Protein AF-A0A7V9KE52-F1 (afdb_monomer_lite)

pLDDT: mean 73.87, std 19.63, range [30.64, 98.06]

Secondary structure (DSSP, 8-state):
--------------------------PPP-----------------PPP-PPPPP------------HHHHHHHHHHHHHHHHHHHHHHHHHHHHHHHHHHHHHHHHHHHHHHHHHHHHHHHHHHHHHHHHHHHHHHSSHHHHHHHHHHHHHHHHHHHHHHHHHHHHHHHHHHHHHHHHHHHHHHHHHHHHHHHHHHHHHHHHHHHHHHHHS--HHHHHHHHHHHHHHHHHHHHHHHHHHHHHHHHHHHHT--

Foldseek 3Di:
DDDDDDDDDDDDDDDDDDDDDDDDDDDDDDDDDDDDDPDDDDPDDDDDDDDDDDDDDDDDDDPDDPPPVVVVVVVVVVVVVVVVVVVVVVVVVVVVVVVVVVVVVVVVVVVVVVVVVVVVVVVVVVVVVVVVCCQCPVDPVSVVVVVVVVVVVVVVVVVVVVVVVVVVVVVVVVVVVVVVVVVVVVVCVVVVVVVVVVVVVVVVVVVVVVPPDPVVVVVVVVVVVVVVVVVVVVVVVVVVVVVVVVVVVVVVD

Sequence (253 aa):
MATTSQTTPKNTASAKSAADSKPAARKPAARKPAARKPAARKPAARKPATSKASATRSDARTARTPSSGAARRTRTTAADRTRVAATASAHAAGTTAKVAADETRGIAERAALTYVGATLEARDRVAGVVVDFVDRFGSRSAAEKELRGDFKRFERRGHKARTQLERNAKKTRTRLERELRERRRGAERLVRPYRKTAEREMNAAQRDADRRPNVVTQRVDFVSSRVEDVVQATVATSERVVALANRQVKTRI

Structure (mmCIF, N/CA/C/O backbone):
data_AF-A0A7V9KE52-F1
#
_entry.id   AF-A0A7V9KE52-F1
#
loop_
_atom_site.group_PDB
_atom_site.id
_atom_site.type_symbol
_atom_site.label_atom_id
_atom_site.label_alt_id
_atom_site.label_comp_id
_atom_site.label_asym_id
_atom_site.label_entity_id
_atom_site.label_seq_id
_atom_site.pdbx_PDB_ins_code
_atom_site.Cartn_x
_atom_site.Cartn_y
_atom_site.Cartn_z
_atom_site.occupancy
_atom_site.B_iso_or_equiv
_atom_site.auth_seq_id
_atom_site.auth_comp_id
_atom_site.auth_asym_id
_atom_site.auth_atom_id
_atom_site.pdbx_PDB_model_num
ATOM 1 N N . MET A 1 1 ? 68.580 -9.956 55.113 1.00 41.22 1 MET A N 1
ATOM 2 C CA . MET A 1 1 ? 67.815 -8.695 55.024 1.00 41.22 1 MET A CA 1
ATOM 3 C C . MET A 1 1 ? 66.732 -8.854 53.968 1.00 41.22 1 MET A C 1
ATOM 5 O O . MET A 1 1 ? 66.967 -9.555 52.995 1.00 41.22 1 MET A O 1
ATOM 9 N N . ALA A 1 2 ? 65.555 -8.294 54.254 1.00 41.56 2 ALA A N 1
ATOM 10 C CA . ALA A 1 2 ? 64.309 -8.305 53.477 1.00 41.56 2 ALA A CA 1
ATOM 11 C C . ALA A 1 2 ? 64.512 -7.852 52.005 1.00 41.56 2 ALA A C 1
ATOM 13 O O . ALA A 1 2 ? 65.502 -7.191 51.722 1.00 41.56 2 ALA A O 1
ATOM 14 N N . THR A 1 3 ? 63.664 -8.166 51.022 1.00 46.94 3 THR A N 1
ATOM 15 C CA . THR A 1 3 ? 62.203 -7.993 50.996 1.00 46.94 3 THR A CA 1
ATOM 16 C C . THR A 1 3 ? 61.513 -8.880 49.948 1.00 46.94 3 THR A C 1
ATOM 18 O O . THR A 1 3 ? 62.035 -9.167 48.875 1.00 46.94 3 THR A O 1
ATOM 21 N N . THR A 1 4 ? 60.287 -9.269 50.291 1.00 44.00 4 THR A N 1
ATOM 22 C CA . THR A 1 4 ? 59.255 -9.907 49.467 1.00 44.00 4 THR A CA 1
ATOM 23 C C . THR A 1 4 ? 58.625 -8.910 48.489 1.00 44.00 4 THR A C 1
ATOM 25 O O . THR A 1 4 ? 58.273 -7.805 48.896 1.00 44.00 4 THR A O 1
ATOM 28 N N . SER A 1 5 ? 58.338 -9.332 47.256 1.00 41.56 5 SER A N 1
ATOM 29 C CA . SER A 1 5 ? 57.315 -8.702 46.410 1.00 41.56 5 SER A CA 1
ATOM 30 C C . SER A 1 5 ? 56.479 -9.763 45.689 1.00 41.56 5 SER A C 1
ATOM 32 O O . SER A 1 5 ? 56.935 -10.501 44.821 1.00 41.56 5 SER A O 1
ATOM 34 N N . GLN A 1 6 ? 55.224 -9.842 46.128 1.00 39.09 6 GLN A N 1
ATOM 35 C CA . GLN A 1 6 ? 54.126 -10.593 45.533 1.00 39.09 6 GLN A CA 1
ATOM 36 C C . GLN A 1 6 ? 53.606 -9.855 44.292 1.00 39.09 6 GLN A C 1
ATOM 38 O O . GLN A 1 6 ? 53.466 -8.633 44.315 1.00 39.09 6 GLN A O 1
ATOM 43 N N . THR A 1 7 ? 53.216 -10.581 43.245 1.00 43.16 7 THR A N 1
ATOM 44 C CA . THR A 1 7 ? 52.114 -10.154 42.366 1.00 43.16 7 THR A CA 1
ATOM 45 C C . THR A 1 7 ? 51.450 -11.365 41.702 1.00 43.16 7 THR A C 1
ATOM 47 O O . THR A 1 7 ? 52.069 -12.193 41.044 1.00 43.16 7 THR A O 1
ATOM 50 N N . THR A 1 8 ? 50.162 -11.453 41.998 1.00 46.22 8 THR A N 1
ATOM 51 C CA . THR A 1 8 ? 49.080 -12.382 41.652 1.00 46.22 8 THR A CA 1
ATOM 52 C C . THR A 1 8 ? 48.949 -12.828 40.183 1.00 46.22 8 THR A C 1
ATOM 54 O O . THR A 1 8 ? 48.953 -11.991 39.280 1.00 46.22 8 THR A O 1
ATOM 57 N N . PRO A 1 9 ? 48.641 -14.118 39.921 1.00 44.66 9 PRO A N 1
ATOM 58 C CA . PRO A 1 9 ? 48.006 -14.544 38.681 1.00 44.66 9 PRO A CA 1
ATOM 59 C C . PRO A 1 9 ? 46.467 -14.544 38.762 1.00 44.66 9 PRO A C 1
ATOM 61 O O . PRO A 1 9 ? 45.837 -14.826 39.780 1.00 44.66 9 PRO A O 1
ATOM 64 N N . LYS A 1 10 ? 45.899 -14.217 37.604 1.00 37.53 10 LYS A N 1
ATOM 65 C CA . LYS A 1 10 ? 44.496 -14.130 37.185 1.00 37.53 10 LYS A CA 1
ATOM 66 C C . LYS A 1 10 ? 43.672 -15.370 37.562 1.00 37.53 10 LYS A C 1
ATOM 68 O O . LYS A 1 10 ? 43.933 -16.459 37.061 1.00 37.53 10 LYS A O 1
ATOM 73 N N . ASN A 1 11 ? 42.632 -15.175 38.373 1.00 37.69 11 ASN A N 1
ATOM 74 C CA . ASN A 1 11 ? 41.645 -16.198 38.714 1.00 37.69 11 ASN A CA 1
ATOM 75 C C . ASN A 1 11 ? 40.244 -15.694 38.330 1.00 37.69 11 ASN A C 1
ATOM 77 O O . ASN A 1 11 ? 39.719 -14.768 38.945 1.00 37.69 11 ASN A O 1
ATOM 81 N N . THR A 1 12 ? 39.649 -16.274 37.290 1.00 34.56 12 THR A N 1
ATOM 82 C CA . THR A 1 12 ? 38.232 -16.082 36.948 1.00 34.56 12 THR A CA 1
ATOM 83 C C . THR A 1 12 ? 37.586 -17.451 36.846 1.00 34.56 12 THR A C 1
ATOM 85 O O . THR A 1 12 ? 37.510 -18.038 35.768 1.00 34.56 12 THR A O 1
ATOM 88 N N . ALA A 1 13 ? 37.130 -17.943 37.992 1.00 37.12 13 ALA A N 1
ATOM 89 C CA . ALA A 1 13 ? 36.188 -19.037 38.097 1.00 37.12 13 ALA A CA 1
ATOM 90 C C . ALA A 1 13 ? 35.002 -18.588 38.965 1.00 37.12 13 ALA A C 1
ATOM 92 O O . ALA A 1 13 ? 35.183 -18.107 40.079 1.00 37.12 13 ALA A O 1
ATOM 93 N N . SER A 1 14 ? 33.807 -18.818 38.419 1.00 30.64 14 SER A N 1
ATOM 94 C CA . SER A 1 14 ? 32.595 -19.217 39.144 1.00 30.64 14 SER A CA 1
ATOM 95 C C . SER A 1 14 ? 31.804 -18.172 39.946 1.00 30.64 14 SER A C 1
ATOM 97 O O . SER A 1 14 ? 32.213 -17.725 41.009 1.00 30.64 14 SER A O 1
ATOM 99 N N . ALA A 1 15 ? 30.566 -17.959 39.475 1.00 32.31 15 ALA A N 1
ATOM 100 C CA . ALA A 1 15 ? 29.302 -18.057 40.230 1.00 32.31 15 ALA A CA 1
ATOM 101 C C . ALA A 1 15 ? 28.375 -16.836 40.094 1.00 32.31 15 ALA A C 1
ATOM 103 O O . ALA A 1 15 ? 28.584 -15.807 40.726 1.00 32.31 15 ALA A O 1
ATOM 104 N N . LYS A 1 16 ? 27.268 -17.008 39.357 1.00 38.44 16 LYS A N 1
ATOM 105 C CA . LYS A 1 16 ? 25.901 -17.023 39.922 1.00 38.44 16 LYS A CA 1
ATOM 106 C C . LYS A 1 16 ? 24.863 -17.117 38.804 1.00 38.44 16 LYS A C 1
ATOM 108 O O . LYS A 1 16 ? 24.633 -16.166 38.066 1.00 38.44 16 LYS A O 1
ATOM 113 N N . SER A 1 17 ? 24.204 -18.273 38.726 1.00 38.34 17 SER A N 1
ATOM 114 C CA . SER A 1 17 ? 22.899 -18.406 38.089 1.00 38.34 17 SER A CA 1
ATOM 115 C C . SER A 1 17 ? 21.838 -17.829 39.023 1.00 38.34 17 SER A C 1
ATOM 117 O O . SER A 1 17 ? 21.715 -18.283 40.162 1.00 38.34 17 SER A O 1
ATOM 119 N N . ALA A 1 18 ? 21.045 -16.882 38.540 1.00 38.59 18 ALA A N 1
ATOM 120 C CA . ALA A 1 18 ? 19.765 -16.542 39.138 1.00 38.59 18 ALA A CA 1
ATOM 121 C C . ALA A 1 18 ? 18.817 -16.049 38.038 1.00 38.59 18 ALA A C 1
ATOM 123 O O . ALA A 1 18 ? 19.075 -15.035 37.404 1.00 38.59 18 ALA A O 1
ATOM 124 N N . ALA A 1 19 ? 17.771 -16.849 37.827 1.00 39.34 19 ALA A N 1
ATOM 125 C CA . ALA A 1 19 ? 16.401 -16.464 37.502 1.00 39.34 19 ALA A CA 1
ATOM 126 C C . ALA A 1 19 ? 16.148 -15.395 36.421 1.00 39.34 19 ALA A C 1
ATOM 128 O O . ALA A 1 19 ? 16.299 -14.209 36.665 1.00 39.34 19 ALA A O 1
ATOM 129 N N . ASP A 1 20 ? 15.568 -15.835 35.299 1.00 38.12 20 ASP A N 1
ATOM 130 C CA . ASP A 1 20 ? 14.410 -15.152 34.704 1.00 38.12 20 ASP A CA 1
ATOM 131 C C . ASP A 1 20 ? 13.587 -16.148 33.866 1.00 38.12 20 ASP A C 1
ATOM 133 O O . ASP A 1 20 ? 13.711 -16.295 32.647 1.00 38.12 20 ASP A O 1
ATOM 137 N N . SER A 1 21 ? 12.743 -16.907 34.566 1.00 41.34 21 SER A N 1
ATOM 138 C CA . SER A 1 21 ? 11.707 -17.757 33.988 1.00 41.34 21 SER A CA 1
ATOM 139 C C . SER A 1 21 ? 10.543 -16.891 33.504 1.00 41.34 21 SER A C 1
ATOM 141 O O . SER A 1 21 ? 9.639 -16.508 34.241 1.00 41.34 21 SER A O 1
ATOM 143 N N . LYS A 1 22 ? 10.560 -16.600 32.205 1.00 44.50 22 LYS A N 1
ATOM 144 C CA . LYS A 1 22 ? 9.471 -15.966 31.453 1.00 44.50 22 LYS A CA 1
ATOM 145 C C . LYS A 1 22 ? 8.140 -16.719 31.665 1.00 44.50 22 LYS A C 1
ATOM 147 O O . LYS A 1 22 ? 8.064 -17.893 31.292 1.00 44.50 22 LYS A O 1
ATOM 152 N N . PRO A 1 23 ? 7.062 -16.097 32.183 1.00 47.97 23 PRO A N 1
ATOM 153 C CA . PRO A 1 23 ? 5.785 -16.785 32.302 1.00 47.97 23 PRO A CA 1
ATOM 154 C C . PRO A 1 23 ? 5.117 -16.873 30.924 1.00 47.97 23 PRO A C 1
ATOM 156 O O . PRO A 1 23 ? 4.772 -15.869 30.297 1.00 47.97 23 PRO A O 1
ATOM 159 N N . ALA A 1 24 ? 4.944 -18.100 30.434 1.00 45.22 24 ALA A N 1
ATOM 160 C CA . ALA A 1 24 ? 4.141 -18.391 29.258 1.00 45.22 24 ALA A CA 1
ATOM 161 C C . ALA A 1 24 ? 2.655 -18.162 29.583 1.00 45.22 24 ALA A C 1
ATOM 163 O O . ALA A 1 24 ? 2.070 -18.854 30.418 1.00 45.22 24 ALA A O 1
ATOM 164 N N . ALA A 1 25 ? 2.040 -17.189 28.911 1.00 40.75 25 ALA A N 1
ATOM 165 C CA . ALA A 1 25 ? 0.615 -16.904 29.005 1.00 40.75 25 ALA A CA 1
ATOM 166 C C . ALA A 1 25 ? -0.208 -18.115 28.527 1.00 40.75 25 ALA A C 1
ATOM 168 O O . ALA A 1 25 ? -0.294 -18.407 27.332 1.00 40.75 25 ALA A O 1
ATOM 169 N N . ARG A 1 26 ? -0.828 -18.828 29.472 1.00 44.62 26 ARG A N 1
ATOM 170 C CA . ARG A 1 26 ? -1.837 -19.853 29.190 1.00 44.62 26 ARG A CA 1
ATOM 171 C C . ARG A 1 26 ? -3.125 -19.164 28.736 1.00 44.62 26 ARG A C 1
ATOM 173 O O . ARG A 1 26 ? -3.759 -18.455 29.510 1.00 44.62 26 ARG A O 1
ATOM 180 N N . LYS A 1 27 ? -3.521 -19.387 27.480 1.00 48.94 27 LYS A N 1
ATOM 181 C CA . LYS A 1 27 ? -4.860 -19.039 26.976 1.00 48.94 27 LYS A CA 1
ATOM 182 C C . LYS A 1 27 ? -5.921 -19.828 27.763 1.00 48.94 27 LYS A C 1
ATOM 184 O O . LYS A 1 27 ? -5.798 -21.053 27.827 1.00 48.94 27 LYS A O 1
ATOM 189 N N . PRO A 1 28 ? -6.974 -19.198 28.310 1.00 48.62 28 PRO A N 1
ATOM 190 C CA . PRO A 1 28 ? -8.099 -19.943 28.851 1.00 48.62 28 PRO A CA 1
ATOM 191 C C . PRO A 1 28 ? -8.914 -20.538 27.695 1.00 48.62 28 PRO A C 1
ATOM 193 O O . PRO A 1 28 ? -9.392 -19.828 26.810 1.00 48.62 28 PRO A O 1
ATOM 196 N N . ALA A 1 29 ? -9.047 -21.863 27.690 1.00 48.53 29 ALA A N 1
ATOM 197 C CA . ALA A 1 29 ? -9.951 -22.570 26.797 1.00 48.53 29 ALA A CA 1
ATOM 198 C C . ALA A 1 29 ? -11.401 -22.269 27.211 1.00 48.53 29 ALA A C 1
ATOM 200 O O . ALA A 1 29 ? -11.815 -22.583 28.328 1.00 48.53 29 ALA A O 1
ATOM 201 N N . ALA A 1 30 ? -12.171 -21.667 26.306 1.00 42.69 30 ALA A N 1
ATOM 202 C CA . ALA A 1 30 ? -13.599 -21.444 26.480 1.00 42.69 30 ALA A CA 1
ATOM 203 C C . ALA A 1 30 ? -14.330 -22.796 26.548 1.00 42.69 30 ALA A C 1
ATOM 205 O O . ALA A 1 30 ? -14.511 -23.482 25.540 1.00 42.69 30 ALA A O 1
ATOM 206 N N . ARG A 1 31 ? -14.751 -23.198 27.750 1.00 46.84 31 ARG A N 1
ATOM 207 C CA . ARG A 1 31 ? -15.677 -24.317 27.940 1.00 46.84 31 ARG A CA 1
ATOM 208 C C . ARG A 1 31 ? -17.074 -23.870 27.505 1.00 46.84 31 ARG A C 1
ATOM 210 O O . ARG A 1 31 ? -17.690 -23.039 28.164 1.00 46.84 31 ARG A O 1
ATOM 217 N N . LYS A 1 32 ? -17.577 -24.430 26.400 1.00 51.53 32 LYS A N 1
ATOM 218 C CA . LYS A 1 32 ? -18.997 -24.339 26.020 1.00 51.53 32 LYS A CA 1
ATOM 219 C C . LYS A 1 32 ? -19.861 -24.962 27.131 1.00 51.53 32 LYS A C 1
ATOM 221 O O . LYS A 1 32 ? -19.584 -26.104 27.505 1.00 51.53 32 LYS A O 1
ATOM 226 N N . PRO A 1 33 ? -20.914 -24.295 27.630 1.00 48.22 33 PRO A N 1
ATOM 227 C CA . PRO A 1 33 ? -21.886 -24.953 28.489 1.00 48.22 33 PRO A CA 1
ATOM 228 C C . PRO A 1 33 ? -22.710 -25.936 27.647 1.00 48.22 33 PRO A C 1
ATOM 230 O O . PRO A 1 33 ? -23.333 -25.567 26.652 1.00 48.22 33 PRO A O 1
ATOM 233 N N . ALA A 1 34 ? -22.685 -27.211 28.031 1.00 50.03 34 ALA A N 1
ATOM 234 C CA . ALA A 1 34 ? -23.565 -28.222 27.468 1.00 50.03 34 ALA A CA 1
ATOM 235 C C . ALA A 1 34 ? -25.007 -27.925 27.909 1.00 50.03 34 ALA A C 1
ATOM 237 O O . ALA A 1 34 ? -25.327 -27.983 29.097 1.00 50.03 34 ALA A O 1
ATOM 238 N N . ALA A 1 35 ? -25.875 -27.603 26.951 1.00 44.44 35 ALA A N 1
ATOM 239 C CA . ALA A 1 35 ? -27.303 -27.437 27.178 1.00 44.44 35 ALA A CA 1
ATOM 240 C C . ALA A 1 35 ? -27.918 -28.781 27.604 1.00 44.44 35 ALA A C 1
ATOM 242 O O . ALA A 1 35 ? -28.106 -29.687 26.791 1.00 44.44 35 ALA A O 1
ATOM 243 N N . ARG A 1 36 ? -28.234 -28.925 28.894 1.00 46.78 36 ARG A N 1
ATOM 244 C CA . ARG A 1 36 ? -29.067 -30.024 29.389 1.00 46.78 36 ARG A CA 1
ATOM 245 C C . ARG A 1 36 ? -30.514 -29.757 28.970 1.00 46.78 36 ARG A C 1
ATOM 247 O O . ARG A 1 36 ? -31.173 -28.893 29.538 1.00 46.78 36 ARG A O 1
ATOM 254 N N . LYS A 1 37 ? -31.008 -30.504 27.978 1.00 52.94 37 LYS A N 1
ATOM 255 C CA . LYS A 1 37 ? -32.447 -30.603 27.690 1.00 52.94 37 LYS A CA 1
ATOM 256 C C . LYS A 1 37 ? -33.167 -31.181 28.921 1.00 52.94 37 LYS A C 1
ATOM 258 O O . LYS A 1 37 ? -32.763 -32.255 29.372 1.00 52.94 37 LYS A O 1
ATOM 263 N N . PRO A 1 38 ? -34.232 -30.554 29.449 1.00 48.06 38 PRO A N 1
ATOM 264 C CA . PRO A 1 38 ? -35.100 -31.223 30.406 1.00 48.06 38 PRO A CA 1
ATOM 265 C C . PRO A 1 38 ? -35.871 -32.326 29.672 1.00 48.06 38 PRO A C 1
ATOM 267 O O . PRO A 1 38 ? -36.607 -32.071 28.719 1.00 48.06 38 PRO A O 1
ATOM 270 N N . ALA A 1 39 ? -35.666 -33.575 30.087 1.00 49.75 39 ALA A N 1
ATOM 271 C CA . ALA A 1 39 ? -36.472 -34.693 29.623 1.00 49.75 39 ALA A CA 1
ATOM 272 C C . ALA A 1 39 ? -37.902 -34.519 30.158 1.00 49.75 39 ALA A C 1
ATOM 274 O O . ALA A 1 39 ? -38.140 -34.593 31.364 1.00 49.75 39 ALA A O 1
ATOM 275 N N . ALA A 1 40 ? -38.846 -34.269 29.252 1.00 47.16 40 ALA A N 1
ATOM 276 C CA . ALA A 1 40 ? -40.268 -34.225 29.548 1.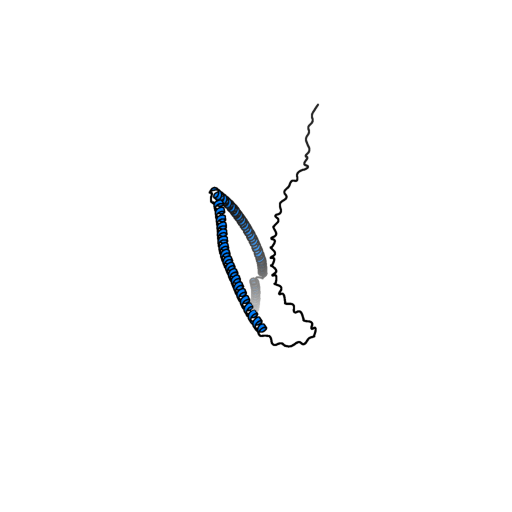00 47.16 40 ALA A CA 1
ATOM 277 C C . ALA A 1 40 ? -40.727 -35.587 30.095 1.00 47.16 40 ALA A C 1
ATOM 279 O O . ALA A 1 40 ? -40.723 -36.596 29.387 1.00 47.16 40 ALA A O 1
ATOM 280 N N . ARG A 1 41 ? -41.128 -35.625 31.369 1.00 47.53 41 ARG A N 1
ATOM 281 C CA . ARG A 1 41 ? -41.817 -36.780 31.950 1.00 47.53 41 ARG A CA 1
ATOM 282 C C . ARG A 1 41 ? -43.228 -36.843 31.361 1.00 47.53 41 ARG A C 1
ATOM 284 O O . ARG A 1 41 ? -44.075 -36.024 31.697 1.00 47.53 41 ARG A O 1
ATOM 291 N N . LYS A 1 42 ? -43.476 -37.817 30.480 1.00 55.66 42 LYS A N 1
ATOM 292 C CA . LYS A 1 42 ? -44.834 -38.204 30.065 1.00 55.66 42 LYS A CA 1
ATOM 293 C C . LYS A 1 42 ? -45.622 -38.690 31.294 1.00 55.66 42 LYS A C 1
ATOM 295 O O . LYS A 1 42 ? -45.090 -39.526 32.028 1.00 55.66 42 LYS A O 1
ATOM 300 N N . PRO A 1 43 ? -46.875 -38.255 31.513 1.00 49.06 43 PRO A N 1
ATOM 301 C CA . PRO A 1 43 ? -47.735 -38.890 32.499 1.00 49.06 43 PRO A CA 1
ATOM 302 C C . PRO A 1 43 ? -48.127 -40.282 31.988 1.00 49.06 43 PRO A C 1
ATOM 304 O O . PRO A 1 43 ? -48.662 -40.437 30.890 1.00 49.06 43 PRO A O 1
ATOM 307 N N . ALA A 1 44 ? -47.816 -41.313 32.772 1.00 48.84 44 ALA A N 1
ATOM 308 C CA . ALA A 1 44 ? -48.244 -42.674 32.494 1.00 48.84 44 ALA A CA 1
ATOM 309 C C . ALA A 1 44 ? -49.767 -42.770 32.670 1.00 48.84 44 ALA A C 1
ATOM 311 O O . ALA A 1 44 ? -50.287 -42.648 33.779 1.00 48.84 44 ALA A O 1
ATOM 312 N N . ALA A 1 45 ? -50.479 -42.994 31.567 1.00 51.00 45 ALA A N 1
ATOM 313 C CA . ALA A 1 45 ? -51.894 -43.324 31.571 1.00 51.00 45 ALA A CA 1
ATOM 314 C C . ALA A 1 45 ? -52.098 -44.696 32.236 1.00 51.00 45 ALA A C 1
ATOM 316 O O . ALA A 1 45 ? -51.713 -45.732 31.689 1.00 51.00 45 ALA A O 1
ATOM 317 N N . ARG A 1 46 ? -52.709 -44.713 33.424 1.00 46.78 46 ARG A N 1
ATOM 318 C CA . ARG A 1 46 ? -53.221 -45.944 34.037 1.00 46.78 46 ARG A CA 1
ATOM 319 C C . ARG A 1 46 ? -54.452 -46.406 33.252 1.00 46.78 46 ARG A C 1
ATOM 321 O O . ARG A 1 46 ? -55.503 -45.779 33.322 1.00 46.78 46 ARG A O 1
ATOM 328 N N . LYS A 1 47 ? -54.310 -47.508 32.510 1.00 54.12 47 LYS A N 1
ATOM 329 C CA . LYS A 1 47 ? -55.437 -48.279 31.962 1.00 54.12 47 LYS A CA 1
ATOM 330 C C . LYS A 1 47 ? -56.213 -48.941 33.115 1.00 54.12 47 LYS A C 1
ATOM 332 O O . LYS A 1 47 ? -55.566 -49.450 34.033 1.00 54.12 47 LYS A O 1
ATOM 337 N N . PRO A 1 48 ? -57.556 -48.992 33.081 1.00 46.38 48 PRO A N 1
ATOM 338 C CA . PRO A 1 48 ? -58.317 -49.804 34.021 1.00 46.38 48 PRO A CA 1
ATOM 339 C C . PRO A 1 48 ? -58.106 -51.290 33.698 1.00 46.38 48 PRO A C 1
ATOM 341 O O . PRO A 1 48 ? -58.235 -51.715 32.549 1.00 46.38 48 PRO A O 1
ATOM 344 N N . ALA A 1 49 ? -57.743 -52.074 34.712 1.00 44.00 49 ALA A N 1
ATOM 345 C CA . ALA A 1 49 ? -57.619 -53.519 34.597 1.00 44.00 49 ALA A CA 1
ATOM 346 C C . ALA A 1 49 ? -59.012 -54.142 34.434 1.00 44.00 49 ALA A C 1
ATOM 348 O O . ALA A 1 49 ? -59.851 -54.063 35.328 1.00 44.00 49 ALA A O 1
ATOM 349 N N . THR A 1 50 ? -59.248 -54.768 33.285 1.00 52.59 50 THR A N 1
ATOM 350 C CA . THR A 1 50 ? -60.384 -55.657 33.045 1.00 52.59 50 THR A CA 1
ATOM 351 C C . THR A 1 50 ? -60.089 -57.006 33.702 1.00 52.59 50 THR A C 1
ATOM 353 O O . THR A 1 50 ? -59.344 -57.812 33.138 1.00 52.59 50 THR A O 1
ATOM 356 N N . SER A 1 51 ? -60.638 -57.271 34.888 1.00 44.38 51 SER A N 1
ATOM 357 C CA . SER A 1 51 ? -60.666 -58.632 35.427 1.00 44.38 51 SER A CA 1
ATOM 358 C C . SER A 1 51 ? -61.813 -59.407 34.774 1.00 44.38 51 SER A C 1
ATOM 360 O O . SER A 1 51 ? -62.987 -59.056 34.876 1.00 44.38 51 SER A O 1
ATOM 362 N N . LYS A 1 52 ? -61.439 -60.460 34.040 1.00 43.12 52 LYS A N 1
ATOM 363 C CA . LYS A 1 52 ? -62.344 -61.480 33.510 1.00 43.12 52 LYS A CA 1
ATOM 364 C C . LYS A 1 52 ? -63.016 -62.198 34.680 1.00 43.12 52 LYS A C 1
ATOM 366 O O . LYS A 1 52 ? -62.332 -62.768 35.525 1.00 43.12 52 LYS A O 1
ATOM 371 N N . ALA A 1 53 ? -64.343 -62.190 34.693 1.00 40.28 53 ALA A N 1
ATOM 372 C CA . ALA A 1 53 ? -65.143 -63.041 35.557 1.00 40.28 53 ALA A CA 1
ATOM 373 C C . ALA A 1 53 ? -64.994 -64.506 35.113 1.00 40.28 53 ALA A C 1
ATOM 375 O O . ALA A 1 53 ? -65.323 -64.845 33.974 1.00 40.28 53 ALA A O 1
ATOM 376 N N . SER A 1 54 ? -64.503 -65.371 36.003 1.00 40.66 54 SER A N 1
ATOM 377 C CA . SER A 1 54 ? -64.682 -66.817 35.879 1.00 40.66 54 SER A CA 1
ATOM 378 C C . SER A 1 54 ? -66.070 -67.172 36.401 1.00 40.66 54 SER A C 1
ATOM 380 O O . SER A 1 54 ? -66.394 -66.912 37.560 1.00 40.66 54 SER A O 1
ATOM 382 N N . ALA A 1 55 ? -66.885 -67.744 35.525 1.00 45.19 55 ALA A N 1
ATOM 383 C CA . ALA A 1 55 ? -68.215 -68.228 35.834 1.00 45.19 55 ALA A CA 1
ATOM 384 C C . ALA A 1 55 ? -68.155 -69.476 36.729 1.00 45.19 55 ALA A C 1
ATOM 386 O O . ALA A 1 55 ? -67.612 -70.502 36.324 1.00 45.19 55 ALA A O 1
ATOM 387 N N . THR A 1 56 ? -68.800 -69.414 37.890 1.00 38.47 56 THR A N 1
ATOM 388 C CA . THR A 1 56 ? -69.357 -70.587 38.568 1.00 38.47 56 THR A CA 1
ATOM 389 C C . THR A 1 56 ? -70.880 -70.482 38.508 1.00 38.47 56 THR A C 1
ATOM 391 O O . THR A 1 56 ? -71.483 -69.491 38.914 1.00 38.47 56 THR A O 1
ATOM 394 N N . ARG A 1 57 ? -71.477 -71.481 37.851 1.00 52.59 57 ARG A N 1
ATOM 395 C CA . ARG A 1 57 ? -72.919 -71.676 37.646 1.00 52.59 57 ARG A CA 1
ATOM 396 C C . ARG A 1 57 ? -73.612 -72.111 38.944 1.00 52.59 57 ARG A C 1
ATOM 398 O O . ARG A 1 57 ? -72.958 -72.640 39.835 1.00 52.59 57 ARG A O 1
ATOM 405 N N . SER A 1 58 ? -74.944 -72.007 38.910 1.00 48.88 58 SER A N 1
ATOM 406 C CA . SER A 1 58 ? -75.977 -72.236 39.942 1.00 48.88 58 SER A CA 1
ATOM 407 C C . SER A 1 58 ? -76.215 -70.986 40.803 1.00 48.88 58 SER A C 1
ATOM 409 O O . SER A 1 58 ? -75.279 -70.402 41.321 1.00 48.88 58 SER A O 1
ATOM 411 N N . ASP A 1 59 ? -77.405 -70.399 40.896 1.00 39.78 59 ASP A N 1
ATOM 412 C CA . ASP A 1 59 ? -78.746 -70.954 40.757 1.00 39.78 59 ASP A CA 1
ATOM 413 C C . ASP A 1 59 ? -79.727 -69.982 40.098 1.00 39.78 59 ASP A C 1
ATOM 415 O O . ASP A 1 59 ? -79.663 -68.759 40.244 1.00 39.78 59 ASP A O 1
ATOM 419 N N . ALA A 1 60 ? -80.697 -70.576 39.411 1.00 52.03 60 ALA A N 1
ATOM 420 C CA . ALA A 1 60 ? -81.907 -69.922 38.962 1.00 52.03 60 ALA A CA 1
ATOM 421 C C . ALA A 1 60 ? -82.736 -69.457 40.169 1.00 52.03 60 ALA A C 1
ATOM 423 O O . ALA A 1 60 ? -83.344 -70.270 40.861 1.00 52.03 60 ALA A O 1
ATOM 424 N N . ARG A 1 61 ? -82.833 -68.142 40.391 1.00 43.62 61 ARG A N 1
ATOM 425 C CA . ARG A 1 61 ? -83.922 -67.552 41.181 1.00 43.62 61 ARG A CA 1
ATOM 426 C C . ARG A 1 61 ? -84.422 -66.266 40.537 1.00 43.62 61 ARG A C 1
ATOM 428 O O . ARG A 1 61 ? -83.808 -65.216 40.658 1.00 43.62 61 ARG A O 1
ATOM 435 N N . THR A 1 62 ? -85.588 -66.394 39.899 1.00 43.81 62 THR A N 1
ATOM 436 C CA . THR A 1 62 ? -86.629 -65.362 39.737 1.00 43.81 62 THR A CA 1
ATOM 437 C C . THR A 1 62 ? -86.159 -63.969 39.317 1.00 43.81 62 THR A C 1
ATOM 439 O O . THR A 1 62 ? -85.752 -63.156 40.146 1.00 43.81 62 THR A O 1
ATOM 442 N N . ALA A 1 63 ? -86.370 -63.647 38.039 1.00 53.91 63 ALA A N 1
ATOM 443 C CA . ALA A 1 63 ? -86.474 -62.273 37.564 1.00 53.91 63 ALA A CA 1
ATOM 444 C C . ALA A 1 63 ? -87.643 -61.570 38.283 1.00 53.91 63 ALA A C 1
ATOM 446 O O . ALA A 1 63 ? -88.786 -61.591 37.835 1.00 53.91 63 ALA A O 1
ATOM 447 N N . ARG A 1 64 ? -87.362 -60.990 39.454 1.00 55.59 64 ARG A N 1
ATOM 448 C CA . ARG A 1 64 ? -88.271 -60.076 40.143 1.00 55.59 64 ARG A CA 1
ATOM 449 C C . ARG A 1 64 ? -88.208 -58.738 39.420 1.00 55.59 64 ARG A C 1
ATOM 451 O O . ARG A 1 64 ? -87.149 -58.116 39.354 1.00 55.59 64 ARG A O 1
ATOM 458 N N . THR A 1 65 ? -89.352 -58.301 38.904 1.00 56.53 65 THR A N 1
ATOM 459 C CA . THR A 1 65 ? -89.601 -56.923 38.477 1.00 56.53 65 THR A CA 1
ATOM 460 C C . THR A 1 65 ? -89.033 -55.979 39.540 1.00 56.53 65 THR A C 1
ATOM 462 O O . THR A 1 65 ? -89.329 -56.170 40.727 1.00 56.53 65 THR A O 1
ATOM 465 N N . PRO A 1 66 ? -88.178 -55.004 39.171 1.00 53.06 66 PRO A N 1
ATOM 466 C CA . PRO A 1 66 ? -87.586 -54.116 40.154 1.00 53.06 66 PRO A CA 1
ATOM 467 C C . PRO A 1 66 ? -88.727 -53.399 40.864 1.00 53.06 66 PRO A C 1
ATOM 469 O O . PRO A 1 66 ? -89.554 -52.742 40.231 1.00 53.06 66 PRO A O 1
ATOM 472 N N . SER A 1 67 ? -88.796 -53.563 42.183 1.00 63.41 67 SER A N 1
ATOM 473 C CA . SER A 1 67 ? -89.783 -52.853 42.983 1.00 63.41 67 SER A CA 1
ATOM 474 C C . SER A 1 67 ? -89.642 -51.351 42.723 1.00 63.41 67 SER A C 1
ATOM 476 O O . SER A 1 67 ? -88.541 -50.851 42.464 1.00 63.41 67 SER A O 1
ATOM 478 N N . SER A 1 68 ? -90.744 -50.604 42.790 1.00 63.88 68 SER A N 1
ATOM 479 C CA . SER A 1 68 ? -90.765 -49.146 42.573 1.00 63.88 68 SER A CA 1
ATOM 480 C C . SER A 1 68 ? -89.689 -48.396 43.386 1.00 63.88 68 SER A C 1
ATOM 482 O O . SER A 1 68 ? -89.180 -47.358 42.958 1.00 63.88 68 SER A O 1
ATOM 484 N N . GLY A 1 69 ? -89.255 -48.963 44.519 1.00 63.69 69 GLY A N 1
ATOM 485 C CA . GLY A 1 69 ? -88.158 -48.463 45.350 1.00 63.69 69 GLY A CA 1
ATOM 486 C C . GLY A 1 69 ? -86.739 -48.621 44.776 1.00 63.69 69 GLY A C 1
ATOM 487 O O . GLY A 1 69 ? -85.853 -47.866 45.181 1.00 63.69 69 GLY A O 1
ATOM 488 N N . ALA A 1 70 ? -86.492 -49.552 43.851 1.00 61.22 70 ALA A N 1
ATOM 489 C CA . ALA A 1 70 ? -85.209 -49.689 43.152 1.00 61.22 70 ALA A CA 1
ATOM 490 C C . ALA A 1 70 ? -85.075 -48.644 42.031 1.00 61.22 70 ALA A C 1
ATOM 492 O O . ALA A 1 70 ? -84.058 -47.958 41.949 1.00 61.22 70 ALA A O 1
ATOM 493 N N . ALA A 1 71 ? -86.139 -48.434 41.247 1.00 63.03 71 ALA A N 1
ATOM 494 C CA . ALA A 1 71 ? -86.187 -47.402 40.207 1.00 63.03 71 ALA A CA 1
ATOM 495 C C . ALA A 1 71 ? -86.140 -45.970 40.780 1.00 63.03 71 ALA A C 1
ATOM 497 O O . ALA A 1 71 ? -85.539 -45.070 40.192 1.00 63.03 71 ALA A O 1
ATOM 498 N N . ARG A 1 72 ? -86.730 -45.740 41.962 1.00 70.75 72 ARG A N 1
ATOM 499 C CA . ARG A 1 72 ? -86.639 -44.441 42.648 1.00 70.75 72 ARG A CA 1
ATOM 500 C C . ARG A 1 72 ? -85.220 -44.154 43.146 1.00 70.75 72 ARG A C 1
ATOM 502 O O . ARG A 1 72 ? -84.752 -43.032 42.992 1.00 70.75 72 ARG A O 1
ATOM 509 N N . ARG A 1 73 ? -84.512 -45.164 43.669 1.00 72.06 73 ARG A N 1
ATOM 510 C CA . ARG A 1 73 ? -83.120 -45.035 44.141 1.00 72.06 73 ARG A CA 1
ATOM 511 C C . ARG A 1 73 ? -82.118 -44.803 43.013 1.00 72.06 73 ARG A C 1
ATOM 513 O O . ARG A 1 73 ? -81.184 -44.022 43.179 1.00 72.06 73 ARG A O 1
ATOM 520 N N . THR A 1 74 ? -82.297 -45.433 41.855 1.00 73.31 74 THR A N 1
ATOM 521 C CA . THR A 1 74 ? -81.439 -45.154 40.691 1.00 73.31 74 THR A CA 1
ATOM 522 C C . THR A 1 74 ? -81.653 -43.733 40.173 1.00 73.31 74 THR A C 1
ATOM 524 O O . THR A 1 74 ? -80.686 -43.060 39.830 1.00 73.31 74 THR A O 1
ATOM 527 N N . ARG A 1 75 ? -82.894 -43.228 40.204 1.00 76.19 75 ARG A N 1
ATOM 528 C CA . ARG A 1 75 ? -83.203 -41.849 39.804 1.00 76.19 75 ARG A CA 1
ATOM 529 C C . ARG A 1 75 ? -82.640 -40.809 40.780 1.00 76.19 75 ARG A C 1
ATOM 531 O O . ARG A 1 75 ? -82.075 -39.819 40.326 1.00 76.19 75 ARG A O 1
ATOM 538 N N . THR A 1 76 ? -82.730 -41.035 42.093 1.00 77.56 76 THR A N 1
ATOM 539 C CA . THR A 1 76 ? -82.140 -40.118 43.088 1.00 77.56 76 THR A CA 1
ATOM 540 C C . THR A 1 76 ? -80.617 -40.138 43.036 1.00 77.56 76 THR A C 1
ATOM 542 O O . THR A 1 76 ? -80.005 -39.086 42.940 1.00 77.56 76 THR A O 1
ATOM 545 N N . THR A 1 77 ? -79.992 -41.317 42.964 1.00 79.81 77 THR A N 1
ATOM 546 C CA . THR A 1 77 ? -78.523 -41.413 42.864 1.00 79.81 77 THR A CA 1
ATOM 547 C C . THR A 1 77 ? -77.974 -40.830 41.562 1.00 79.81 77 THR A C 1
ATOM 549 O O . THR A 1 77 ? -76.883 -40.264 41.566 1.00 79.81 77 THR A O 1
ATOM 552 N N . ALA A 1 78 ? -78.710 -40.921 40.451 1.00 76.44 78 ALA A N 1
ATOM 553 C CA . ALA A 1 78 ? -78.348 -40.234 39.215 1.00 76.44 78 ALA A CA 1
ATOM 554 C C . ALA A 1 78 ? -78.438 -38.706 39.367 1.00 76.44 78 ALA A C 1
ATOM 556 O O . ALA A 1 78 ? -77.508 -38.011 38.967 1.00 76.44 78 ALA A O 1
ATOM 557 N N . ALA A 1 79 ? -79.506 -38.192 39.988 1.00 78.25 79 ALA A N 1
ATOM 558 C CA . ALA A 1 79 ? -79.683 -36.760 40.238 1.00 78.25 79 ALA A CA 1
ATOM 559 C C . ALA A 1 79 ? -78.646 -36.187 41.224 1.00 78.25 79 ALA A C 1
ATOM 561 O O . ALA A 1 79 ? -78.153 -35.074 41.043 1.00 78.25 79 ALA A O 1
ATOM 562 N N . ASP A 1 80 ? -78.264 -36.953 42.245 1.00 82.94 80 ASP A N 1
ATOM 563 C CA . ASP A 1 80 ? -77.226 -36.542 43.191 1.00 82.94 80 ASP A CA 1
ATOM 564 C C . ASP A 1 80 ? -75.849 -36.537 42.522 1.00 82.94 80 ASP A C 1
ATOM 566 O O . ASP A 1 80 ? -75.068 -35.607 42.705 1.00 82.94 80 ASP A O 1
ATOM 570 N N . ARG A 1 81 ? -75.564 -37.521 41.660 1.00 85.69 81 ARG A N 1
ATOM 571 C CA . ARG A 1 81 ? -74.320 -37.552 40.878 1.00 85.69 81 ARG A CA 1
ATOM 572 C C . ARG A 1 81 ? -74.224 -36.402 39.886 1.00 85.69 81 ARG A C 1
ATOM 574 O O . ARG A 1 81 ? -73.139 -35.851 39.737 1.00 85.69 81 ARG A O 1
ATOM 581 N N . THR A 1 82 ? -75.317 -36.012 39.229 1.00 79.56 82 THR A N 1
ATOM 582 C CA . THR A 1 82 ? -75.294 -34.853 38.324 1.00 79.56 82 THR A CA 1
ATOM 583 C C . THR A 1 82 ? -75.111 -33.549 39.090 1.00 79.56 82 THR A C 1
ATOM 585 O O . THR A 1 82 ? -74.344 -32.703 38.640 1.00 79.56 82 THR A O 1
ATOM 588 N N . ARG A 1 83 ? -75.711 -33.404 40.279 1.00 83.62 83 ARG A N 1
ATOM 589 C CA . ARG A 1 83 ? -75.454 -32.252 41.159 1.00 83.62 83 ARG A CA 1
ATOM 590 C C . ARG A 1 83 ? -74.006 -32.193 41.633 1.00 83.62 83 ARG A C 1
ATOM 592 O O . ARG A 1 83 ? -73.395 -31.136 41.542 1.00 83.62 83 ARG A O 1
ATOM 599 N N . VAL A 1 84 ? -73.442 -33.315 42.077 1.00 83.94 84 VAL A N 1
ATOM 600 C CA . VAL A 1 84 ? -72.039 -33.393 42.520 1.00 83.94 84 VAL A CA 1
ATOM 601 C C . VAL A 1 84 ? -71.069 -33.144 41.361 1.00 83.94 84 VAL A C 1
ATOM 603 O O . VAL A 1 84 ? -70.064 -32.463 41.532 1.00 83.94 84 VAL A O 1
ATOM 606 N N . ALA A 1 85 ? -71.370 -33.641 40.159 1.00 77.38 85 ALA A N 1
ATOM 607 C CA . ALA A 1 85 ? -70.568 -33.357 38.972 1.00 77.38 85 ALA A CA 1
ATOM 608 C C . ALA A 1 85 ? -70.654 -31.877 38.562 1.00 77.38 85 ALA A C 1
ATOM 610 O O . ALA A 1 85 ? -69.636 -31.277 38.221 1.00 77.38 85 ALA A O 1
ATOM 611 N N . ALA A 1 86 ? -71.841 -31.268 38.648 1.00 75.69 86 ALA A N 1
ATOM 612 C CA . ALA A 1 86 ? -72.037 -29.851 38.359 1.00 75.69 86 ALA A CA 1
ATOM 613 C C . ALA A 1 86 ? -71.265 -28.962 39.346 1.00 75.69 86 ALA A C 1
ATOM 615 O O . ALA A 1 86 ? -70.534 -28.069 38.916 1.00 75.69 86 ALA A O 1
ATOM 616 N N . THR A 1 87 ? -71.333 -29.240 40.651 1.00 81.38 87 THR A N 1
ATOM 617 C CA . THR A 1 87 ? -70.567 -28.480 41.650 1.00 81.38 87 THR A CA 1
ATOM 618 C C . THR A 1 87 ? -69.063 -28.693 41.494 1.00 81.38 87 THR A C 1
ATOM 620 O O . THR A 1 87 ? -68.310 -27.722 41.514 1.00 81.38 87 THR A O 1
ATOM 623 N N . ALA A 1 88 ? -68.607 -29.923 41.235 1.00 77.81 88 ALA A N 1
ATOM 624 C CA . ALA A 1 88 ? -67.201 -30.202 40.945 1.00 77.81 88 ALA A CA 1
ATOM 625 C C . ALA A 1 88 ? -66.703 -29.452 39.695 1.00 77.81 88 ALA A C 1
ATOM 627 O O . ALA A 1 88 ? -65.599 -28.911 39.704 1.00 77.81 88 ALA A O 1
ATOM 628 N N . SER A 1 89 ? -67.527 -29.357 38.646 1.00 72.94 89 SER A N 1
ATOM 629 C CA . SER A 1 89 ? -67.194 -28.610 37.428 1.00 72.94 89 SER A CA 1
ATOM 630 C C . SER A 1 89 ? -67.150 -27.095 37.653 1.00 72.94 89 SER A C 1
ATOM 632 O O . SER A 1 89 ? -66.257 -26.431 37.134 1.00 72.94 89 SER A O 1
ATOM 634 N N . ALA A 1 90 ? -68.035 -26.553 38.494 1.00 72.50 90 ALA A N 1
ATOM 635 C CA . ALA A 1 90 ? -68.029 -25.140 38.866 1.00 72.50 90 ALA A CA 1
ATOM 636 C C . ALA A 1 90 ? -66.804 -24.785 39.722 1.00 72.50 90 ALA A C 1
ATOM 638 O O . ALA A 1 90 ? -66.168 -23.753 39.508 1.00 72.50 90 ALA A O 1
ATOM 639 N N . HIS A 1 91 ? -66.419 -25.666 40.651 1.00 74.81 91 HIS A N 1
ATOM 640 C CA . HIS A 1 91 ? -65.196 -25.499 41.431 1.00 74.81 91 HIS A CA 1
ATOM 641 C C . HIS A 1 91 ? -63.939 -25.617 40.563 1.00 74.81 91 HIS A C 1
ATOM 643 O O . HIS A 1 91 ? -63.036 -24.800 40.719 1.00 74.81 91 HIS A O 1
ATOM 649 N N . ALA A 1 92 ? -63.894 -26.563 39.620 1.00 69.25 92 ALA A N 1
ATOM 650 C CA . ALA A 1 92 ? -62.792 -26.686 38.667 1.00 69.25 92 ALA A CA 1
ATOM 651 C C . ALA A 1 92 ? -62.692 -25.461 37.742 1.00 69.25 92 ALA A C 1
ATOM 653 O O . ALA A 1 92 ? -61.603 -24.934 37.539 1.00 69.25 92 ALA A O 1
ATOM 654 N N . ALA A 1 93 ? -63.819 -24.946 37.244 1.00 67.38 93 ALA A N 1
ATOM 655 C CA . ALA A 1 93 ? -63.846 -23.718 36.452 1.00 67.38 93 ALA A CA 1
ATOM 656 C C . ALA A 1 93 ? -63.348 -22.512 37.271 1.00 67.38 93 ALA A C 1
ATOM 658 O O . ALA A 1 93 ? -62.510 -21.738 36.804 1.00 67.38 93 ALA A O 1
ATOM 659 N N . GLY A 1 94 ? -63.788 -22.393 38.528 1.00 69.88 94 GLY A N 1
ATOM 660 C CA . GLY A 1 94 ? -63.361 -21.333 39.438 1.00 69.88 94 GLY A CA 1
ATOM 661 C C . GLY A 1 94 ? -61.870 -21.381 39.788 1.00 69.88 94 GLY A C 1
ATOM 662 O O . GLY A 1 94 ? -61.234 -20.331 39.880 1.00 69.88 94 GLY A O 1
ATOM 663 N N . THR A 1 95 ? -61.280 -22.568 39.952 1.00 74.25 95 THR A N 1
ATOM 664 C CA . THR A 1 95 ? -59.833 -22.698 40.194 1.00 74.25 95 THR A CA 1
ATOM 665 C C . THR A 1 95 ? -59.024 -22.423 38.933 1.00 74.25 95 THR A C 1
ATOM 667 O O . THR A 1 95 ? -58.020 -21.723 39.019 1.00 74.25 95 THR A O 1
ATOM 670 N N . THR A 1 96 ? -59.479 -22.862 37.756 1.00 64.19 96 THR A N 1
ATOM 671 C CA . THR A 1 96 ? -58.805 -22.536 36.487 1.00 64.19 96 THR A CA 1
ATOM 672 C C . THR A 1 96 ? -58.837 -21.043 36.169 1.00 64.19 96 THR A C 1
ATOM 674 O O . THR A 1 96 ? -57.838 -20.499 35.707 1.00 64.19 96 THR A O 1
ATOM 677 N N . ALA A 1 97 ? -59.938 -20.353 36.484 1.00 63.25 97 ALA A N 1
ATOM 678 C CA . ALA A 1 97 ? -60.047 -18.909 36.298 1.00 63.25 97 ALA A CA 1
ATOM 679 C C . ALA A 1 97 ? -59.104 -18.135 37.234 1.00 63.25 97 ALA A C 1
ATOM 681 O O . ALA A 1 97 ? -58.497 -17.151 36.818 1.00 63.25 97 ALA A O 1
ATOM 682 N N . LYS A 1 98 ? 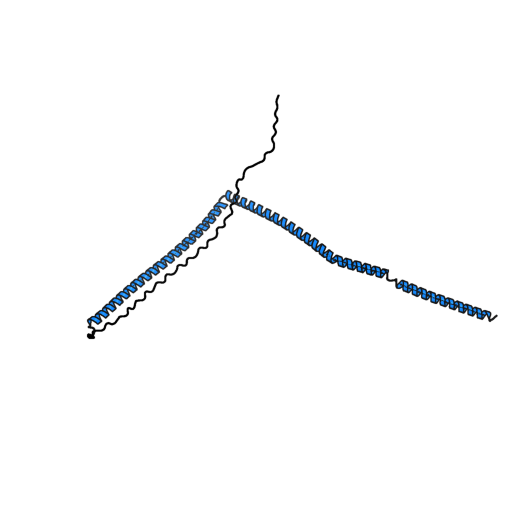-58.934 -18.599 38.479 1.00 71.75 98 LYS A N 1
ATOM 683 C CA . LYS A 1 98 ? -57.971 -18.015 39.426 1.00 71.75 98 LYS A CA 1
ATOM 684 C C . LYS A 1 98 ? -56.525 -18.231 38.979 1.00 71.75 98 LYS A C 1
ATOM 686 O O . LYS A 1 98 ? -55.767 -17.273 38.948 1.00 71.75 98 LYS A O 1
ATOM 691 N N . VAL A 1 99 ? -56.176 -19.443 38.544 1.00 72.69 99 VAL A N 1
ATOM 692 C CA . VAL A 1 99 ? -54.832 -19.753 38.024 1.00 72.69 99 VAL A CA 1
ATOM 693 C C . VAL A 1 99 ? -54.504 -18.903 36.791 1.00 72.69 99 VAL A C 1
ATOM 695 O O . VAL A 1 99 ? -53.424 -18.326 36.724 1.00 72.69 99 VAL A O 1
ATOM 698 N N . ALA A 1 100 ? -55.448 -18.738 35.859 1.00 59.72 100 ALA A N 1
ATOM 699 C CA . ALA A 1 100 ? -55.262 -17.862 34.702 1.00 59.72 100 ALA A CA 1
ATOM 700 C C . ALA A 1 100 ? -55.102 -16.380 35.103 1.00 59.72 100 ALA A C 1
ATOM 702 O O . ALA A 1 100 ? -54.276 -15.661 34.539 1.00 59.72 100 ALA A O 1
ATOM 703 N N . ALA A 1 101 ? -55.854 -15.910 36.104 1.00 66.56 101 ALA A N 1
ATOM 704 C CA . ALA A 1 101 ? -55.720 -14.549 36.622 1.00 66.56 101 ALA A CA 1
ATOM 705 C C . ALA A 1 101 ? -54.349 -14.316 37.289 1.00 66.56 101 ALA A C 1
ATOM 707 O O . ALA A 1 101 ? -53.717 -13.285 37.051 1.00 66.56 101 ALA A O 1
ATOM 708 N N . ASP A 1 102 ? -53.851 -15.283 38.057 1.00 72.62 102 ASP A N 1
ATOM 709 C CA . ASP A 1 102 ? -52.540 -15.202 38.708 1.00 72.62 102 ASP A CA 1
ATOM 710 C C . ASP A 1 102 ? -51.385 -15.265 37.689 1.00 72.62 102 ASP A C 1
ATOM 712 O O . ASP A 1 102 ? -50.398 -14.539 37.824 1.00 72.62 102 ASP A O 1
ATOM 716 N N . GLU A 1 103 ? -51.526 -16.039 36.606 1.00 70.50 103 GLU A N 1
ATOM 717 C CA . GLU A 1 103 ? -50.563 -16.056 35.496 1.00 70.50 103 GLU A CA 1
ATOM 718 C C . GLU A 1 103 ? -50.491 -14.706 34.769 1.00 70.50 103 GLU A C 1
ATOM 720 O O . GLU A 1 103 ? -49.396 -14.210 34.497 1.00 70.50 103 GLU A O 1
ATOM 725 N N . THR A 1 104 ? -51.632 -14.064 34.496 1.00 69.56 104 THR A N 1
ATOM 726 C CA . THR A 1 104 ? -51.647 -12.738 33.847 1.00 69.56 104 THR A CA 1
ATOM 727 C C . THR A 1 104 ? -51.053 -11.639 34.730 1.00 69.56 104 THR A C 1
ATOM 729 O O . THR A 1 104 ? -50.300 -10.801 34.227 1.00 69.56 104 THR A O 1
ATOM 732 N N . ARG A 1 105 ? -51.296 -11.675 36.049 1.00 70.62 105 ARG A N 1
ATOM 733 C CA . ARG A 1 105 ? -50.627 -10.788 37.018 1.00 70.62 105 ARG A CA 1
ATOM 734 C C . ARG A 1 105 ? -49.122 -11.032 37.056 1.00 70.62 105 ARG A C 1
ATOM 736 O O . ARG A 1 105 ? -48.354 -10.084 36.933 1.00 70.62 105 ARG A O 1
ATOM 743 N N . GLY A 1 106 ? -48.699 -12.295 37.088 1.00 75.50 106 GLY A N 1
ATOM 744 C CA . GLY A 1 106 ? -47.285 -12.665 37.054 1.00 75.50 106 GLY A CA 1
ATOM 745 C C . GLY A 1 106 ? -46.570 -12.279 35.753 1.00 75.50 106 GLY A C 1
ATOM 746 O O . GLY A 1 106 ? -45.368 -12.016 35.777 1.00 75.50 106 GLY A O 1
ATOM 747 N N . ILE A 1 107 ? -47.268 -12.218 34.613 1.00 73.69 107 ILE A N 1
ATOM 748 C CA . ILE A 1 107 ? -46.711 -11.725 33.339 1.00 73.69 107 ILE A CA 1
ATOM 749 C C . ILE A 1 107 ? -46.579 -10.198 33.361 1.00 73.69 107 ILE A C 1
ATOM 751 O O . ILE A 1 107 ? -45.538 -9.678 32.957 1.00 73.69 107 ILE A O 1
ATOM 755 N N . ALA A 1 108 ? -47.589 -9.485 33.866 1.00 71.56 108 ALA A N 1
ATOM 756 C CA . ALA A 1 108 ? -47.560 -8.028 33.985 1.00 71.56 108 ALA A CA 1
ATOM 757 C C . ALA A 1 108 ? -46.464 -7.553 34.957 1.00 71.56 108 ALA A C 1
ATOM 759 O O . ALA A 1 108 ? -45.679 -6.667 34.618 1.00 71.56 108 ALA A O 1
ATOM 760 N N . GLU A 1 109 ? -46.339 -8.198 36.118 1.00 76.25 109 GLU A N 1
ATOM 761 C CA . GLU A 1 109 ? -45.275 -7.930 37.093 1.00 76.25 109 GLU A CA 1
ATOM 762 C C . GLU A 1 109 ? -43.890 -8.208 36.503 1.00 76.25 109 GLU A C 1
ATOM 764 O O . GLU A 1 109 ? -42.967 -7.411 36.660 1.00 76.25 109 GLU A O 1
ATOM 769 N N . ARG A 1 110 ? -43.738 -9.302 35.749 1.00 76.88 110 ARG A N 1
ATOM 770 C CA . ARG A 1 110 ? -42.461 -9.655 35.117 1.00 76.88 110 ARG A CA 1
ATOM 771 C C . ARG A 1 110 ? -42.090 -8.688 33.997 1.00 76.88 110 ARG A C 1
ATOM 773 O O . ARG A 1 110 ? -40.921 -8.331 33.887 1.00 76.88 110 ARG A O 1
ATOM 780 N N . ALA A 1 111 ? -43.050 -8.229 33.197 1.00 73.06 111 ALA A N 1
ATOM 781 C CA . ALA A 1 111 ? -42.819 -7.217 32.169 1.00 73.06 111 ALA A CA 1
ATOM 782 C C . ALA A 1 111 ? -42.409 -5.871 32.790 1.00 73.06 111 ALA A C 1
ATOM 784 O O . ALA A 1 111 ? -41.428 -5.271 32.350 1.00 73.06 111 ALA A O 1
ATOM 785 N N . ALA A 1 112 ? -43.090 -5.448 33.859 1.00 79.31 112 ALA A N 1
ATOM 786 C CA . ALA A 1 112 ? -42.744 -4.237 34.599 1.00 79.31 112 ALA A CA 1
ATOM 787 C C . ALA A 1 112 ? -41.342 -4.332 35.227 1.00 79.31 112 ALA A C 1
ATOM 789 O O . ALA A 1 112 ? -40.523 -3.435 35.042 1.00 79.31 112 ALA A O 1
ATOM 790 N N . LEU A 1 113 ? -41.018 -5.447 35.890 1.00 86.19 113 LEU A N 1
ATOM 791 C CA . LEU A 1 113 ? -39.696 -5.676 36.481 1.00 86.19 113 LEU A CA 1
ATOM 792 C C . LEU A 1 113 ? -38.588 -5.782 35.428 1.00 86.19 113 LEU A C 1
ATOM 794 O O . LEU A 1 113 ? -37.480 -5.312 35.666 1.00 86.19 113 LEU A O 1
ATOM 798 N N . THR A 1 114 ? -38.873 -6.349 34.253 1.00 82.69 114 THR A N 1
ATOM 799 C CA . THR A 1 114 ? -37.903 -6.414 33.148 1.00 82.69 114 THR A CA 1
ATOM 800 C C . THR A 1 114 ? -37.640 -5.025 32.573 1.00 82.69 114 THR A C 1
ATOM 802 O O . THR A 1 114 ? -36.492 -4.688 32.300 1.00 82.69 114 THR A O 1
ATOM 805 N N . TYR A 1 115 ? -38.676 -4.192 32.436 1.00 78.75 115 TYR A N 1
ATOM 806 C CA . TYR A 1 115 ? -38.523 -2.807 31.998 1.00 78.75 115 TYR A CA 1
ATOM 807 C C . TYR A 1 115 ? -37.717 -1.987 33.013 1.00 78.75 115 TYR A C 1
ATOM 809 O O . TYR A 1 115 ? -36.729 -1.356 32.647 1.00 78.75 115 TYR A O 1
ATOM 817 N N . VAL A 1 116 ? -38.064 -2.070 34.302 1.00 90.56 116 VAL A N 1
ATOM 818 C CA . VAL A 1 116 ? -37.314 -1.402 35.378 1.00 90.56 116 VAL A CA 1
ATOM 819 C C . VAL A 1 116 ? -35.866 -1.899 35.414 1.00 90.56 116 VAL A C 1
ATOM 821 O O . VAL A 1 116 ? -34.947 -1.083 35.427 1.00 90.56 116 VAL A O 1
ATOM 824 N N . GLY A 1 117 ? -35.638 -3.211 35.322 1.00 86.94 117 GLY A N 1
ATOM 825 C CA . GLY A 1 117 ? -34.298 -3.798 35.261 1.00 86.94 117 GLY A CA 1
ATOM 826 C C . GLY A 1 117 ? -33.481 -3.292 34.070 1.00 86.94 117 GLY A C 1
ATOM 827 O O . GLY A 1 117 ? -32.349 -2.853 34.251 1.00 86.94 117 GLY A O 1
ATOM 828 N N . ALA A 1 118 ? -34.072 -3.254 32.873 1.00 82.19 118 ALA A N 1
ATOM 829 C CA . ALA A 1 118 ? -33.419 -2.725 31.676 1.00 82.19 118 ALA A CA 1
ATOM 830 C C . ALA A 1 118 ? -33.092 -1.228 31.803 1.00 82.19 118 ALA A C 1
ATOM 832 O O . ALA A 1 118 ? -32.026 -0.788 31.371 1.00 82.19 118 ALA A O 1
ATOM 833 N N . THR A 1 119 ? -33.978 -0.439 32.419 1.00 78.50 119 THR A N 1
ATOM 834 C CA . THR A 1 119 ? -33.731 0.995 32.642 1.00 78.50 119 THR A CA 1
ATOM 835 C C . THR A 1 119 ? -32.630 1.249 33.669 1.00 78.50 119 THR A C 1
ATOM 837 O O . THR A 1 119 ? -31.804 2.137 33.459 1.00 78.50 119 THR A O 1
ATOM 840 N N . LEU A 1 120 ? -32.564 0.456 34.743 1.00 87.31 120 LEU A N 1
ATOM 841 C CA . LEU A 1 120 ? -31.493 0.545 35.736 1.00 87.31 120 LEU A CA 1
ATOM 842 C C . LEU A 1 120 ? -30.151 0.122 35.138 1.00 87.31 120 LEU A C 1
ATOM 844 O O . LEU A 1 120 ? -29.166 0.830 35.300 1.00 87.31 120 LEU A O 1
ATOM 848 N N . GLU A 1 121 ? -30.124 -0.950 34.348 1.00 86.25 121 GLU A N 1
ATOM 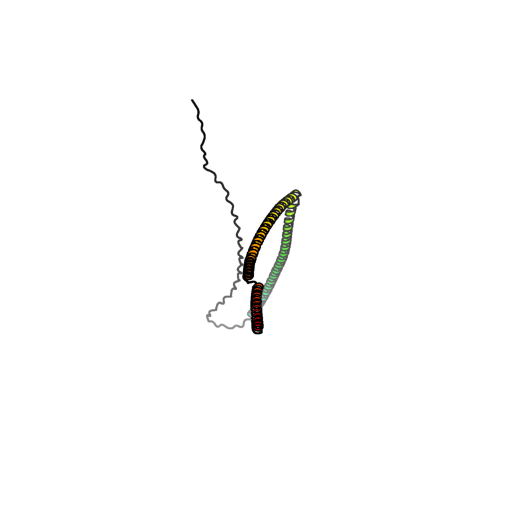849 C CA . GLU A 1 121 ? -28.901 -1.385 33.673 1.00 86.25 121 GLU A CA 1
ATOM 850 C C . GLU A 1 121 ? -28.414 -0.351 32.642 1.00 86.25 121 GLU A C 1
ATOM 852 O O . GLU A 1 121 ? -27.216 -0.081 32.532 1.00 86.25 121 GLU A O 1
ATOM 857 N N . ALA A 1 122 ? -29.330 0.280 31.901 1.00 80.81 122 ALA A N 1
ATOM 858 C CA . ALA A 1 122 ? -28.991 1.382 31.005 1.00 80.81 122 ALA A CA 1
ATOM 859 C C . ALA A 1 122 ? -28.422 2.582 31.778 1.00 80.81 122 ALA A C 1
ATOM 861 O O . ALA A 1 122 ? -27.411 3.154 31.364 1.00 80.81 122 ALA A O 1
ATOM 862 N N . ARG A 1 123 ? -29.027 2.931 32.920 1.00 86.12 123 ARG A N 1
ATOM 863 C CA . ARG A 1 123 ? -28.539 3.996 33.800 1.00 86.12 123 ARG A CA 1
ATOM 864 C C . ARG A 1 123 ? -27.148 3.685 34.343 1.00 86.12 123 ARG A C 1
ATOM 866 O O . ARG A 1 123 ? -26.304 4.571 34.302 1.00 86.12 123 ARG A O 1
ATOM 873 N N . ASP A 1 124 ? -26.889 2.460 34.786 1.00 87.50 124 ASP A N 1
ATOM 874 C CA . ASP A 1 124 ? -25.591 2.062 35.340 1.00 87.50 124 ASP A CA 1
ATOM 875 C C . ASP A 1 124 ? -24.486 2.080 34.279 1.00 87.50 124 ASP A C 1
ATOM 877 O O . ASP A 1 124 ? -23.369 2.520 34.550 1.00 87.50 124 ASP A O 1
ATOM 881 N N . ARG A 1 125 ? -24.793 1.695 33.034 1.00 86.88 125 ARG A N 1
ATOM 882 C CA . ARG A 1 125 ? -23.848 1.829 31.912 1.00 86.88 125 ARG A CA 1
ATOM 883 C C . ARG A 1 125 ? -23.530 3.289 31.609 1.00 86.88 125 ARG A C 1
ATOM 885 O O . ARG A 1 125 ? -22.369 3.625 31.392 1.00 86.88 125 ARG A O 1
ATOM 892 N N . VAL A 1 126 ? -24.543 4.155 31.604 1.00 84.75 126 VAL A N 1
ATOM 893 C CA . VAL A 1 126 ? -24.346 5.597 31.397 1.00 84.75 126 VAL A CA 1
ATOM 894 C C . VAL A 1 126 ? -23.561 6.200 32.560 1.00 84.75 126 VAL A C 1
ATOM 896 O O . VAL A 1 126 ? -22.604 6.928 32.321 1.00 84.75 126 VAL A O 1
ATOM 899 N N . ALA A 1 127 ? -23.898 5.854 33.802 1.00 88.19 127 ALA A N 1
ATOM 900 C CA . ALA A 1 127 ? -23.171 6.294 34.985 1.00 88.19 127 ALA A CA 1
ATOM 901 C C . ALA A 1 127 ? -21.707 5.838 34.938 1.00 88.19 127 ALA A C 1
ATOM 903 O O . ALA A 1 127 ? -20.827 6.650 35.187 1.00 88.19 127 ALA A O 1
ATOM 904 N N . GLY A 1 128 ? -21.432 4.597 34.527 1.00 87.50 128 GLY A N 1
ATOM 905 C CA . GLY A 1 128 ? -20.069 4.098 34.338 1.00 87.50 128 GLY A CA 1
ATOM 906 C C . GLY A 1 128 ? -19.283 4.888 33.289 1.00 87.50 128 GLY A C 1
ATOM 907 O O . GLY A 1 128 ? -18.156 5.296 33.546 1.00 87.50 128 GLY A O 1
ATOM 908 N N . VAL A 1 129 ? -19.890 5.184 32.135 1.00 89.00 129 VAL A N 1
ATOM 909 C CA . VAL A 1 129 ? -19.256 6.014 31.093 1.00 89.00 129 VAL A CA 1
ATOM 910 C C . VAL A 1 129 ? -19.002 7.440 31.586 1.00 89.00 129 VAL A C 1
ATOM 912 O O . VAL A 1 129 ? -17.960 8.018 31.283 1.00 89.00 129 VAL A O 1
ATOM 915 N N . VAL A 1 130 ? -19.936 8.014 32.347 1.00 88.94 130 VAL A N 1
ATOM 916 C CA . VAL A 1 130 ? -19.797 9.360 32.915 1.00 88.94 130 VAL A CA 1
ATOM 917 C C . VAL A 1 130 ? -18.714 9.390 33.990 1.00 88.94 130 VAL A C 1
ATOM 919 O O . VAL A 1 130 ? -17.904 10.309 33.978 1.00 88.94 130 VAL A O 1
ATOM 922 N N . VAL A 1 131 ? -18.646 8.390 34.871 1.00 89.88 131 VAL A N 1
ATOM 923 C CA . VAL A 1 131 ? -17.582 8.268 35.879 1.00 89.88 131 VAL A CA 1
ATOM 924 C C . VAL A 1 131 ? -16.223 8.134 35.197 1.00 89.88 131 VAL A C 1
ATOM 926 O O . VAL A 1 131 ? -15.337 8.926 35.485 1.00 89.88 131 VAL A O 1
ATOM 929 N N . ASP A 1 132 ? -16.084 7.259 34.198 1.00 84.56 132 ASP A N 1
ATOM 930 C CA . ASP A 1 132 ? -14.854 7.134 33.404 1.00 84.56 132 ASP A CA 1
ATOM 931 C C . ASP A 1 132 ? -14.459 8.450 32.717 1.00 84.56 132 ASP A C 1
ATOM 933 O O . ASP A 1 132 ? -13.276 8.776 32.585 1.00 84.56 132 ASP A O 1
ATOM 937 N N . PHE A 1 133 ? -15.446 9.205 32.234 1.00 87.94 133 PHE A N 1
ATOM 938 C CA . PHE A 1 133 ? -15.220 10.499 31.606 1.00 87.94 133 PHE A CA 1
ATOM 939 C C . PHE A 1 133 ? -14.771 11.549 32.628 1.00 87.94 133 PHE A C 1
ATOM 941 O O . PHE A 1 133 ? -13.827 12.289 32.365 1.00 87.94 133 PHE A O 1
ATOM 948 N N . VAL A 1 134 ? -15.396 11.591 33.804 1.00 89.62 134 VAL A N 1
ATOM 949 C CA . VAL A 1 134 ? -15.023 12.483 34.910 1.00 89.62 134 VAL A CA 1
ATOM 950 C C . VAL A 1 134 ? -13.660 12.097 35.494 1.00 89.62 134 VAL A C 1
ATOM 952 O O . VAL A 1 134 ? -12.864 12.976 35.803 1.00 89.62 134 VAL A O 1
ATOM 955 N N . ASP A 1 135 ? -13.303 10.821 35.551 1.00 85.62 135 ASP A N 1
ATOM 956 C CA . ASP A 1 135 ? -11.978 10.397 36.010 1.00 85.62 135 ASP A CA 1
ATOM 957 C C . ASP A 1 135 ? -10.877 10.797 35.017 1.00 85.62 135 ASP A C 1
ATOM 959 O O . ASP A 1 135 ? -9.786 11.215 35.413 1.00 85.62 135 ASP A O 1
ATOM 963 N N . ARG A 1 136 ? -11.162 10.718 33.709 1.00 79.19 136 ARG A N 1
ATOM 964 C CA . ARG A 1 136 ? -10.203 11.086 32.652 1.00 79.19 136 ARG A CA 1
ATOM 965 C C . ARG A 1 136 ? -10.115 12.592 3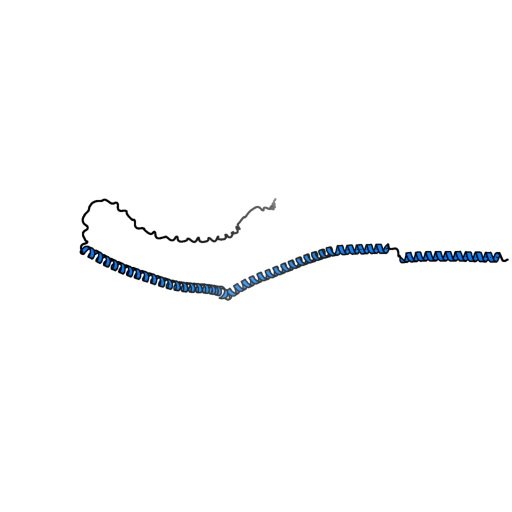2.410 1.00 79.19 136 ARG A C 1
ATOM 967 O O . ARG A 1 136 ? -9.029 13.092 32.123 1.00 79.19 136 ARG A O 1
ATOM 974 N N . PHE A 1 137 ? -11.229 13.314 32.516 1.00 82.25 137 PHE A N 1
ATOM 975 C CA . PHE A 1 137 ? -11.340 14.719 32.098 1.00 82.25 137 PHE A CA 1
ATOM 976 C C . PHE A 1 137 ? -11.880 15.666 33.173 1.00 82.25 137 PHE A C 1
ATOM 978 O O . PHE A 1 137 ? -11.855 16.878 32.982 1.00 82.25 137 PHE A O 1
ATOM 985 N N . GLY A 1 138 ? -12.345 15.154 34.310 1.00 84.75 138 GLY A N 1
ATOM 986 C CA . GLY A 1 138 ? -12.926 15.953 35.394 1.00 84.75 138 GLY A CA 1
ATOM 987 C C . GLY A 1 138 ? -11.901 16.751 36.194 1.00 84.75 138 GLY A C 1
ATOM 988 O O . GLY A 1 138 ? -12.276 17.665 36.922 1.00 84.75 138 GLY A O 1
ATOM 989 N N . SER A 1 139 ? -10.605 16.478 36.023 1.00 89.44 139 SER A N 1
ATOM 990 C CA . SER A 1 139 ? -9.546 17.362 36.505 1.00 89.44 139 SER A CA 1
ATOM 991 C C . SER A 1 139 ? -8.610 17.769 35.376 1.00 89.44 139 SER A C 1
ATOM 993 O O . SER A 1 139 ? -8.256 16.972 34.503 1.00 89.44 139 SER A O 1
ATOM 995 N N . ARG A 1 140 ? -8.145 19.021 35.436 1.00 85.88 140 ARG A N 1
ATOM 996 C CA . ARG A 1 140 ? -7.168 19.561 34.486 1.00 85.88 140 ARG A CA 1
ATOM 997 C C . ARG A 1 140 ? -5.895 18.706 34.431 1.00 85.88 140 ARG A C 1
ATOM 999 O O . ARG A 1 140 ? -5.385 18.449 33.350 1.00 85.88 140 ARG A O 1
ATOM 1006 N N . SER A 1 141 ? -5.432 18.197 35.576 1.00 84.81 141 SER A N 1
ATOM 1007 C CA . SER A 1 141 ? -4.241 17.339 35.655 1.00 84.81 141 SER A CA 1
ATOM 1008 C C . SER A 1 141 ? -4.439 15.969 34.987 1.00 84.81 141 SER A C 1
ATOM 1010 O O . SER A 1 141 ? -3.546 15.501 34.276 1.00 84.81 141 SER A O 1
ATOM 1012 N N . ALA A 1 142 ? -5.605 15.332 35.164 1.00 83.75 142 ALA A N 1
ATOM 1013 C CA . ALA A 1 142 ? -5.926 14.068 34.495 1.00 83.75 142 ALA A CA 1
ATOM 1014 C C . ALA A 1 142 ? -6.026 14.251 32.972 1.00 83.75 142 ALA A C 1
ATOM 1016 O O . ALA A 1 142 ? -5.395 13.501 32.222 1.00 83.75 142 ALA A O 1
ATOM 1017 N N . ALA A 1 143 ? -6.699 15.318 32.530 1.00 84.75 143 ALA A N 1
ATOM 1018 C CA . ALA A 1 143 ? -6.805 15.666 31.118 1.00 84.75 143 ALA A CA 1
ATOM 1019 C C . ALA A 1 143 ? -5.424 15.942 30.493 1.00 84.75 143 ALA A C 1
ATOM 1021 O O . ALA A 1 143 ? -5.102 15.416 29.429 1.00 84.75 143 ALA A O 1
ATOM 1022 N N . GLU A 1 144 ? -4.563 16.706 31.172 1.00 89.38 144 GLU A N 1
ATOM 1023 C CA . GLU A 1 144 ? -3.191 16.975 30.721 1.00 89.38 144 GLU A CA 1
ATOM 1024 C C . GLU A 1 144 ? -2.347 15.690 30.623 1.00 89.38 144 GLU A C 1
ATOM 1026 O O . GLU A 1 144 ? -1.534 15.545 29.704 1.00 89.38 144 GLU A O 1
ATOM 1031 N N . LYS A 1 145 ? -2.547 14.722 31.527 1.00 89.44 145 LYS A N 1
ATOM 1032 C CA . LYS A 1 145 ? -1.843 13.431 31.509 1.00 89.44 145 LYS A CA 1
ATOM 1033 C C . LYS A 1 145 ? -2.266 12.554 30.330 1.00 89.44 145 LYS A C 1
ATOM 1035 O O . LYS A 1 145 ? -1.388 11.988 29.671 1.00 89.44 145 LYS A O 1
ATOM 1040 N N . GLU A 1 146 ? -3.565 12.459 30.056 1.00 88.12 146 GLU A N 1
ATOM 1041 C CA . GLU A 1 146 ? -4.099 11.740 28.891 1.00 88.12 146 GLU A CA 1
ATOM 1042 C C . GLU A 1 146 ? -3.620 12.383 27.589 1.00 88.12 146 GLU A C 1
ATOM 1044 O O . GLU A 1 146 ? -3.015 11.709 26.753 1.00 88.12 146 GLU A O 1
ATOM 1049 N N . LEU A 1 147 ? -3.743 13.710 27.473 1.00 89.25 147 LEU A N 1
ATOM 1050 C CA . LEU A 1 147 ? -3.246 14.455 26.318 1.00 89.25 147 LEU A CA 1
ATOM 1051 C C . LEU A 1 147 ? -1.752 14.210 26.102 1.00 89.25 147 LEU A C 1
ATOM 1053 O O . LEU A 1 147 ? -1.338 13.874 24.996 1.00 89.25 147 LEU A O 1
ATOM 1057 N N . ARG A 1 148 ? -0.921 14.291 27.147 1.00 91.88 148 ARG A N 1
ATOM 1058 C CA . ARG A 1 148 ? 0.521 14.009 27.043 1.00 91.88 148 ARG A CA 1
ATOM 1059 C C . ARG A 1 148 ? 0.804 12.567 26.613 1.00 91.88 148 ARG A C 1
ATOM 1061 O O . ARG A 1 148 ? 1.767 12.321 25.881 1.00 91.88 148 ARG A O 1
ATOM 1068 N N . GLY A 1 149 ? 0.009 11.609 27.083 1.00 92.38 149 GLY A N 1
ATOM 1069 C CA . GLY A 1 149 ? 0.093 10.208 26.677 1.00 92.38 149 GLY A CA 1
ATOM 1070 C C . GLY A 1 149 ? -0.224 10.029 25.196 1.00 92.38 149 GLY A C 1
ATOM 1071 O O . GLY A 1 149 ? 0.541 9.386 24.468 1.00 92.38 149 GLY A O 1
ATOM 1072 N N . ASP A 1 150 ? -1.305 10.647 24.739 1.00 89.50 150 ASP A N 1
ATOM 1073 C CA . ASP A 1 150 ? -1.736 10.598 23.352 1.00 89.50 150 ASP A CA 1
ATOM 1074 C C . ASP A 1 150 ? -0.780 11.344 22.426 1.00 89.50 150 ASP A C 1
ATOM 1076 O O . ASP A 1 150 ? -0.376 10.767 21.417 1.00 89.50 150 ASP A O 1
ATOM 1080 N N . PHE A 1 151 ? -0.279 12.525 22.800 1.00 92.12 151 PHE A N 1
ATOM 1081 C CA . PHE A 1 151 ? 0.788 13.214 22.066 1.00 92.12 151 PHE A CA 1
ATOM 1082 C C . PHE A 1 151 ? 2.014 12.316 21.893 1.00 92.12 151 PHE A C 1
ATOM 1084 O O . PHE A 1 151 ? 2.452 12.099 20.766 1.00 92.12 151 PHE A O 1
ATOM 1091 N N . LYS A 1 152 ? 2.504 11.667 22.959 1.00 94.31 152 LYS A N 1
ATOM 1092 C CA . LYS A 1 152 ? 3.621 10.708 22.850 1.00 94.31 152 LYS A CA 1
ATOM 1093 C C . LYS A 1 152 ? 3.298 9.524 21.936 1.00 94.31 152 LYS A C 1
ATOM 1095 O O . LYS A 1 152 ? 4.172 9.023 21.224 1.00 94.31 152 LYS A O 1
ATOM 1100 N N . ARG A 1 153 ? 2.061 9.018 21.957 1.00 93.81 153 ARG A N 1
ATOM 1101 C CA . ARG A 1 153 ? 1.626 7.937 21.056 1.00 93.81 153 ARG A CA 1
ATOM 1102 C C . ARG A 1 153 ? 1.595 8.417 19.608 1.00 93.81 153 ARG A C 1
ATOM 1104 O O . ARG A 1 153 ? 2.073 7.687 18.738 1.00 93.81 153 ARG A O 1
ATOM 1111 N N . PHE A 1 154 ? 1.083 9.615 19.348 1.00 91.62 154 PHE A N 1
ATOM 1112 C CA . PHE A 1 154 ? 1.049 10.228 18.024 1.00 91.62 154 PHE A CA 1
ATOM 1113 C C . PHE A 1 154 ? 2.447 10.545 17.507 1.00 91.62 154 PHE A C 1
ATOM 1115 O O . PHE A 1 154 ? 2.734 10.219 16.362 1.00 91.62 154 PHE A O 1
ATOM 1122 N N . GLU A 1 155 ? 3.354 11.043 18.342 1.00 93.75 155 GLU A N 1
ATOM 1123 C CA . GLU A 1 155 ? 4.764 11.237 17.993 1.00 93.75 155 GLU A CA 1
ATOM 1124 C C . GLU A 1 155 ? 5.425 9.915 17.600 1.00 93.75 155 GLU A C 1
ATOM 1126 O O . GLU A 1 155 ? 6.051 9.813 16.546 1.00 93.75 155 GLU A O 1
ATOM 1131 N N . ARG A 1 156 ? 5.227 8.853 18.393 1.00 94.75 156 ARG A N 1
ATOM 1132 C CA . ARG A 1 156 ? 5.755 7.517 18.073 1.00 94.75 156 ARG A CA 1
ATOM 1133 C C . ARG A 1 156 ? 5.169 6.965 16.775 1.00 94.75 156 ARG A C 1
ATOM 1135 O O . ARG A 1 156 ? 5.906 6.386 15.976 1.00 94.75 156 ARG A O 1
ATOM 1142 N N . ARG A 1 157 ? 3.857 7.106 16.559 1.00 92.94 157 ARG A N 1
ATOM 1143 C CA . ARG A 1 157 ? 3.185 6.670 15.321 1.00 92.94 157 ARG A CA 1
ATOM 1144 C C . ARG A 1 157 ? 3.662 7.485 14.121 1.00 92.94 157 ARG A C 1
ATOM 1146 O O . ARG A 1 157 ? 3.988 6.893 13.099 1.00 92.94 157 ARG A O 1
ATOM 1153 N N . GLY A 1 158 ? 3.778 8.801 14.265 1.00 95.12 158 GLY A N 1
ATOM 1154 C CA . GLY A 1 158 ? 4.269 9.717 13.241 1.00 95.12 158 GLY A CA 1
ATOM 1155 C C . GLY A 1 158 ? 5.718 9.428 12.865 1.00 95.12 158 GLY A C 1
ATOM 1156 O O . GLY A 1 158 ? 6.033 9.310 11.684 1.00 95.12 158 GLY A O 1
ATOM 1157 N N . HIS A 1 159 ? 6.588 9.203 13.851 1.00 94.69 159 HIS A N 1
ATOM 1158 C CA . HIS A 1 159 ? 7.971 8.807 13.602 1.00 94.69 159 HIS A CA 1
ATOM 1159 C C . HIS A 1 159 ? 8.045 7.465 12.863 1.00 94.69 159 HIS A C 1
ATOM 1161 O O . HIS A 1 159 ? 8.707 7.368 11.834 1.00 94.69 159 HIS A O 1
ATOM 1167 N N . LYS A 1 160 ? 7.286 6.449 13.305 1.00 95.56 160 LYS A N 1
ATOM 1168 C CA . LYS A 1 160 ? 7.202 5.158 12.601 1.00 95.56 160 LYS A CA 1
ATOM 1169 C C . LYS A 1 160 ? 6.691 5.306 11.168 1.00 95.56 160 LYS A C 1
ATOM 1171 O O . LYS A 1 160 ? 7.263 4.688 10.275 1.00 95.56 160 LYS A O 1
ATOM 1176 N N . ALA A 1 161 ? 5.656 6.113 10.944 1.00 92.88 161 ALA A N 1
ATOM 1177 C CA . ALA A 1 161 ? 5.110 6.372 9.616 1.00 92.88 161 ALA A CA 1
ATOM 1178 C C . ALA A 1 161 ? 6.156 7.029 8.706 1.00 92.88 161 ALA A C 1
ATOM 1180 O O . ALA A 1 161 ? 6.360 6.570 7.584 1.00 92.88 161 ALA A O 1
ATOM 1181 N N . ARG A 1 162 ? 6.898 8.025 9.212 1.00 95.19 162 ARG A N 1
ATOM 1182 C CA . ARG A 1 162 ? 8.015 8.653 8.489 1.00 95.19 162 ARG A CA 1
ATOM 1183 C C . ARG A 1 162 ? 9.110 7.643 8.147 1.00 95.19 162 ARG A C 1
ATOM 1185 O O . ARG A 1 162 ? 9.493 7.541 6.987 1.00 95.19 162 ARG A O 1
ATOM 1192 N N . THR A 1 163 ? 9.558 6.836 9.111 1.00 96.69 163 THR A N 1
ATOM 1193 C CA . THR A 1 163 ? 10.575 5.800 8.867 1.00 96.69 163 THR A CA 1
ATOM 1194 C C . THR A 1 163 ? 10.100 4.754 7.855 1.00 96.69 163 THR A C 1
ATOM 1196 O O . THR A 1 163 ? 10.879 4.290 7.023 1.00 96.69 163 THR A O 1
ATOM 1199 N N . GLN A 1 164 ? 8.830 4.350 7.907 1.00 95.06 164 GLN A N 1
ATOM 1200 C CA . GLN A 1 164 ? 8.260 3.412 6.939 1.00 95.06 164 GLN A CA 1
ATOM 1201 C C . GLN A 1 164 ? 8.171 4.025 5.542 1.00 95.06 164 GLN A C 1
ATOM 1203 O O . GLN A 1 164 ? 8.551 3.360 4.580 1.00 95.06 164 GLN A O 1
ATOM 1208 N N . LEU A 1 165 ? 7.736 5.282 5.431 1.00 95.06 165 LEU A N 1
ATOM 1209 C CA . LEU A 1 165 ? 7.696 6.019 4.170 1.00 95.06 165 LEU A CA 1
ATOM 1210 C C . LEU A 1 165 ? 9.095 6.118 3.565 1.00 95.06 165 LEU A C 1
ATOM 1212 O O . LEU A 1 165 ? 9.282 5.748 2.411 1.00 95.06 165 LEU A O 1
ATOM 1216 N N . GLU A 1 166 ? 10.094 6.512 4.352 1.00 97.19 166 GLU A N 1
ATOM 1217 C CA . GLU A 1 166 ? 11.482 6.604 3.897 1.00 97.19 166 GLU A CA 1
ATOM 1218 C C . GLU A 1 166 ? 12.013 5.244 3.414 1.00 97.19 166 GLU A C 1
ATOM 1220 O O . GLU A 1 166 ? 12.613 5.137 2.342 1.00 97.19 166 GLU A O 1
ATOM 1225 N N . ARG A 1 167 ? 11.747 4.166 4.164 1.00 97.50 167 ARG A N 1
ATOM 1226 C CA . ARG A 1 167 ? 12.116 2.801 3.757 1.00 97.50 167 ARG A CA 1
ATOM 1227 C C . ARG A 1 167 ? 11.417 2.387 2.468 1.00 97.50 167 ARG A C 1
ATOM 1229 O O . ARG A 1 167 ? 12.048 1.762 1.618 1.00 97.50 167 ARG A O 1
ATOM 1236 N N . ASN A 1 168 ? 10.138 2.708 2.319 1.00 96.00 168 ASN A N 1
ATOM 1237 C CA . ASN A 1 168 ? 9.378 2.393 1.117 1.00 96.00 168 ASN A CA 1
ATOM 1238 C C . ASN A 1 168 ? 9.901 3.189 -0.080 1.00 96.00 168 ASN A C 1
ATOM 1240 O O . ASN A 1 168 ? 10.136 2.581 -1.116 1.00 96.00 168 ASN A O 1
ATOM 1244 N N . ALA A 1 169 ? 10.207 4.478 0.082 1.00 96.94 169 ALA A N 1
ATOM 1245 C CA . ALA A 1 169 ? 10.826 5.309 -0.950 1.00 96.94 169 ALA A CA 1
ATOM 1246 C C . ALA A 1 169 ? 12.208 4.774 -1.377 1.00 96.94 169 ALA A C 1
ATOM 1248 O O . ALA A 1 169 ? 12.522 4.696 -2.563 1.00 96.94 169 ALA A O 1
ATOM 1249 N N . LYS A 1 170 ? 13.032 4.314 -0.427 1.00 97.50 170 LYS A N 1
ATOM 1250 C CA . LYS A 1 170 ? 14.312 3.646 -0.729 1.00 97.50 170 LYS A CA 1
ATOM 1251 C C . LYS A 1 170 ? 14.108 2.323 -1.482 1.00 97.50 170 LYS A C 1
ATOM 1253 O O . LYS A 1 170 ? 14.837 2.020 -2.429 1.00 97.50 170 LYS A O 1
ATOM 1258 N N . LYS A 1 171 ? 13.105 1.527 -1.100 1.00 98.06 171 LYS A N 1
ATOM 1259 C CA . LYS A 1 171 ? 12.754 0.271 -1.786 1.00 98.06 171 LYS A CA 1
ATOM 1260 C C . LYS A 1 171 ? 12.207 0.510 -3.193 1.00 98.06 171 LYS A C 1
ATOM 1262 O O . LYS A 1 171 ? 12.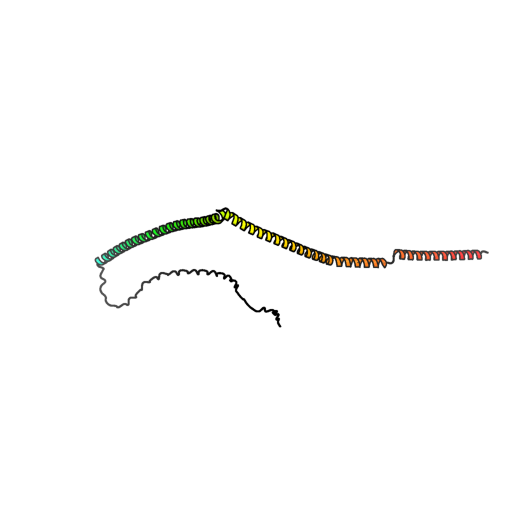571 -0.226 -4.102 1.00 98.06 171 LYS A O 1
ATOM 1267 N N . THR A 1 172 ? 11.357 1.513 -3.396 1.00 96.75 172 THR A N 1
ATOM 1268 C CA . THR A 1 172 ? 10.835 1.842 -4.729 1.00 96.75 172 THR A CA 1
ATOM 1269 C C . THR A 1 172 ? 11.950 2.366 -5.619 1.00 96.75 172 THR A C 1
ATOM 1271 O O . THR A 1 172 ? 12.100 1.865 -6.726 1.00 96.75 172 THR A O 1
ATOM 1274 N N . ARG A 1 173 ? 12.814 3.255 -5.110 1.00 97.25 173 ARG A N 1
ATOM 1275 C CA . ARG A 1 173 ? 14.010 3.716 -5.831 1.00 97.25 173 ARG A CA 1
ATOM 1276 C C . ARG A 1 173 ? 14.891 2.552 -6.286 1.00 97.25 173 ARG A C 1
ATOM 1278 O O . ARG A 1 173 ? 15.237 2.476 -7.458 1.00 97.25 173 ARG A O 1
ATOM 1285 N N . THR A 1 174 ? 15.231 1.631 -5.385 1.00 97.88 174 THR A N 1
ATOM 1286 C CA . THR A 1 174 ? 16.089 0.483 -5.734 1.00 97.88 174 THR A CA 1
ATOM 1287 C C . THR A 1 174 ? 15.411 -0.490 -6.701 1.00 97.88 174 THR A C 1
ATOM 1289 O O . THR A 1 174 ? 16.088 -1.060 -7.552 1.00 97.88 174 THR A O 1
ATOM 1292 N N . ARG A 1 175 ? 14.086 -0.672 -6.618 1.00 96.69 175 ARG A N 1
ATOM 1293 C CA . ARG A 1 175 ? 13.319 -1.463 -7.597 1.00 96.69 175 ARG A CA 1
ATOM 1294 C C . ARG A 1 175 ? 13.320 -0.815 -8.979 1.00 96.69 175 ARG A C 1
ATOM 1296 O O . ARG A 1 175 ? 13.662 -1.492 -9.939 1.00 96.69 175 ARG A O 1
ATOM 1303 N N . LEU A 1 176 ? 13.019 0.480 -9.060 1.00 97.12 176 LEU A N 1
ATOM 1304 C CA . LEU A 1 176 ? 13.030 1.232 -10.316 1.00 97.12 176 LEU A CA 1
ATOM 1305 C C . LEU A 1 176 ? 14.418 1.236 -10.955 1.00 97.12 176 LEU A C 1
ATOM 1307 O O . LEU A 1 176 ? 14.546 1.058 -12.159 1.00 97.12 176 LEU A O 1
ATOM 1311 N N . GLU A 1 177 ? 15.477 1.379 -10.161 1.00 97.81 177 GLU A N 1
ATOM 1312 C CA . GLU A 1 177 ? 16.843 1.325 -10.678 1.00 97.81 177 GLU A CA 1
ATOM 1313 C C . GLU A 1 177 ? 17.197 -0.057 -11.245 1.00 97.81 177 GLU A C 1
ATOM 1315 O O . GLU A 1 177 ? 17.823 -0.153 -12.302 1.00 97.81 177 GLU A O 1
ATOM 1320 N N . ARG A 1 178 ? 16.782 -1.139 -10.574 1.00 97.81 178 ARG A N 1
ATOM 1321 C CA . ARG A 1 178 ? 16.954 -2.502 -11.100 1.00 97.81 178 ARG A CA 1
ATOM 1322 C C . ARG A 1 178 ? 16.187 -2.689 -12.401 1.00 97.81 178 ARG A C 1
ATOM 1324 O O . ARG A 1 178 ? 16.778 -3.147 -13.372 1.00 97.81 178 ARG A O 1
ATOM 1331 N N . GLU A 1 179 ? 14.932 -2.259 -12.441 1.00 96.75 179 GLU A N 1
ATOM 1332 C CA . GLU A 1 179 ? 14.097 -2.354 -13.634 1.00 96.75 179 GLU A CA 1
ATOM 1333 C C . GLU A 1 179 ? 14.675 -1.541 -14.799 1.00 96.75 179 GLU A C 1
ATOM 1335 O O . GLU A 1 179 ? 14.755 -2.040 -15.915 1.00 96.75 179 GLU A O 1
ATOM 1340 N N . LEU A 1 180 ? 15.164 -0.322 -14.557 1.00 97.44 180 LEU A N 1
ATOM 1341 C CA . LEU A 1 180 ? 15.826 0.483 -15.586 1.00 97.44 180 LEU A CA 1
ATOM 1342 C C . LEU A 1 180 ? 17.099 -0.191 -16.108 1.00 97.44 180 LEU A C 1
ATOM 1344 O O . LEU A 1 180 ? 17.335 -0.198 -17.316 1.00 97.44 180 LEU A O 1
ATOM 1348 N N . ARG A 1 181 ? 17.909 -0.799 -15.232 1.00 96.62 181 ARG A N 1
ATOM 1349 C CA . ARG A 1 181 ? 19.094 -1.566 -15.651 1.00 96.62 181 ARG A CA 1
ATOM 1350 C C . ARG A 1 181 ? 18.712 -2.802 -16.462 1.00 96.62 181 ARG A C 1
ATOM 1352 O O . ARG A 1 181 ? 19.383 -3.107 -17.444 1.00 96.62 181 ARG A O 1
ATOM 1359 N N . GLU A 1 182 ? 17.657 -3.509 -16.076 1.00 97.56 182 GLU A N 1
ATOM 1360 C CA . GLU A 1 182 ? 17.148 -4.677 -16.798 1.00 97.56 182 GLU A CA 1
ATOM 1361 C C . GLU A 1 182 ? 16.561 -4.291 -18.153 1.00 97.56 182 GLU A C 1
ATOM 1363 O O . GLU A 1 182 ? 16.939 -4.888 -19.157 1.00 97.56 182 GLU A O 1
ATOM 1368 N N . ARG A 1 183 ? 15.732 -3.242 -18.215 1.00 96.94 183 ARG A N 1
ATOM 1369 C CA . ARG A 1 183 ? 15.198 -2.684 -19.464 1.00 96.94 183 ARG A CA 1
ATOM 1370 C C . ARG A 1 183 ? 16.318 -2.226 -20.387 1.00 96.94 183 ARG A C 1
ATOM 1372 O O . ARG A 1 183 ? 16.282 -2.550 -21.567 1.00 96.94 183 ARG A O 1
ATOM 1379 N N . ARG A 1 184 ? 17.346 -1.551 -19.861 1.00 96.69 184 ARG A N 1
ATOM 1380 C CA . ARG A 1 184 ? 18.530 -1.159 -20.640 1.00 96.69 184 ARG A CA 1
ATOM 1381 C C . ARG A 1 184 ? 19.257 -2.377 -21.205 1.00 96.69 184 ARG A C 1
ATOM 1383 O O . ARG A 1 184 ? 19.503 -2.426 -22.402 1.00 96.69 184 ARG A O 1
ATOM 1390 N N . ARG A 1 185 ? 19.547 -3.384 -20.375 1.00 96.81 185 ARG A N 1
ATOM 1391 C CA . ARG A 1 185 ? 20.185 -4.635 -20.826 1.00 96.81 185 ARG A CA 1
ATOM 1392 C C . ARG A 1 185 ? 19.318 -5.389 -21.837 1.00 96.81 185 ARG A C 1
ATOM 1394 O O . ARG A 1 185 ? 19.853 -5.973 -22.771 1.00 96.81 185 ARG A O 1
ATOM 1401 N N . GLY A 1 186 ? 17.999 -5.388 -21.658 1.00 96.38 186 GLY A N 1
ATOM 1402 C CA . GLY A 1 186 ? 17.034 -5.976 -22.586 1.00 96.38 186 GLY A CA 1
ATOM 1403 C C . GLY A 1 186 ? 17.032 -5.256 -23.931 1.00 96.38 186 GLY A C 1
ATOM 1404 O O . GLY A 1 186 ? 17.191 -5.897 -24.964 1.00 96.38 186 GLY A O 1
ATOM 1405 N N . ALA A 1 187 ? 16.957 -3.925 -23.917 1.00 96.50 187 ALA A N 1
ATOM 1406 C CA . ALA A 1 187 ? 17.043 -3.094 -25.113 1.00 96.50 187 ALA A CA 1
ATOM 1407 C C . ALA A 1 187 ? 18.384 -3.284 -25.836 1.00 96.50 187 ALA A C 1
ATOM 1409 O O . ALA A 1 187 ? 18.403 -3.505 -27.040 1.00 96.50 187 ALA A O 1
ATOM 1410 N N . GLU A 1 188 ? 19.504 -3.300 -25.111 1.00 96.38 188 GLU A N 1
ATOM 1411 C CA . GLU A 1 188 ? 20.821 -3.589 -25.687 1.00 96.38 188 GLU A CA 1
ATOM 1412 C C . GLU A 1 188 ? 20.876 -4.991 -26.307 1.00 96.38 188 GLU A C 1
ATOM 1414 O O . GLU A 1 188 ? 21.409 -5.152 -27.402 1.00 96.38 188 GLU A O 1
ATOM 1419 N N . ARG A 1 189 ? 20.294 -6.011 -25.662 1.00 96.31 189 ARG A N 1
ATOM 1420 C CA . ARG A 1 189 ? 20.205 -7.371 -26.224 1.00 96.31 189 ARG A CA 1
ATOM 1421 C C . ARG A 1 189 ? 19.370 -7.432 -27.497 1.00 96.31 189 ARG A C 1
ATOM 1423 O O . ARG A 1 189 ? 19.703 -8.235 -28.359 1.00 96.31 189 ARG A O 1
ATOM 1430 N N . LEU A 1 190 ? 18.331 -6.607 -27.617 1.00 95.62 190 LEU A N 1
ATOM 1431 C CA . LEU A 1 190 ? 17.507 -6.525 -28.822 1.00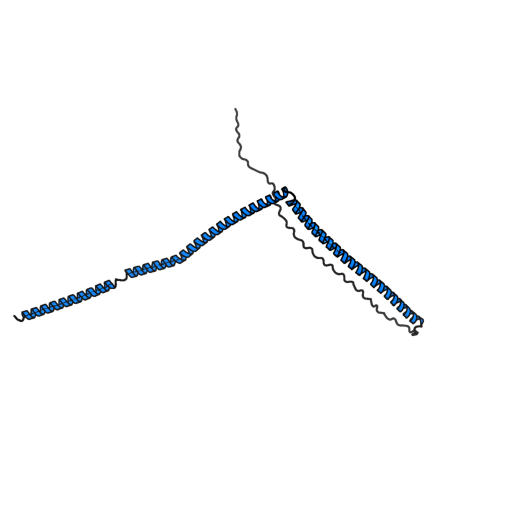 95.62 190 LEU A CA 1
ATOM 1432 C C . LEU A 1 190 ? 18.205 -5.737 -29.931 1.00 95.62 190 LEU A C 1
ATOM 1434 O O . LEU A 1 190 ? 18.226 -6.191 -31.062 1.00 95.62 190 LEU A O 1
ATOM 1438 N N . VAL A 1 191 ? 18.832 -4.601 -29.622 1.00 96.44 191 VAL A N 1
ATOM 1439 C CA . VAL A 1 191 ? 19.460 -3.718 -30.622 1.00 96.44 191 VAL A CA 1
ATOM 1440 C C . VAL A 1 191 ? 20.797 -4.267 -31.125 1.00 96.44 191 VAL A C 1
ATOM 1442 O O . VAL A 1 191 ? 21.116 -4.146 -32.305 1.00 96.44 191 VAL A O 1
ATOM 1445 N N . ARG A 1 192 ? 21.596 -4.902 -30.258 1.00 96.75 192 ARG A N 1
ATOM 1446 C CA . ARG A 1 192 ? 22.923 -5.433 -30.609 1.00 96.75 192 ARG A CA 1
ATOM 1447 C C . ARG A 1 192 ? 22.928 -6.405 -31.802 1.00 96.75 192 ARG A C 1
ATOM 1449 O O . ARG A 1 192 ? 23.841 -6.267 -32.614 1.00 96.75 192 ARG A O 1
ATOM 1456 N N . PRO A 1 193 ? 22.012 -7.385 -31.939 1.00 96.19 193 PRO A N 1
ATOM 1457 C CA . PRO A 1 193 ? 21.983 -8.253 -33.113 1.00 96.19 193 PRO A CA 1
ATOM 1458 C C . PRO A 1 193 ? 21.645 -7.478 -34.387 1.00 96.19 193 PRO A C 1
ATOM 1460 O O . PRO A 1 193 ? 22.390 -7.624 -35.347 1.00 96.19 193 PRO A O 1
ATOM 1463 N N . TYR A 1 194 ? 20.634 -6.599 -34.375 1.00 95.62 194 TYR A N 1
ATOM 1464 C CA . TYR A 1 194 ? 20.282 -5.783 -35.547 1.00 95.62 194 TYR A CA 1
ATOM 1465 C C . TYR A 1 194 ? 21.422 -4.864 -35.981 1.00 95.62 194 TYR A C 1
ATOM 1467 O O . TYR A 1 194 ? 21.722 -4.744 -37.164 1.00 95.62 194 TYR A O 1
ATOM 1475 N N . ARG A 1 195 ? 22.118 -4.254 -35.017 1.00 96.12 195 ARG A N 1
ATOM 1476 C CA . ARG A 1 195 ? 23.311 -3.459 -35.309 1.00 96.12 195 ARG A CA 1
ATOM 1477 C C . ARG A 1 195 ? 24.397 -4.312 -35.968 1.00 96.12 195 ARG A C 1
ATOM 1479 O O . ARG A 1 195 ? 24.967 -3.898 -36.967 1.00 96.12 195 ARG A O 1
ATOM 1486 N N . LYS A 1 196 ? 24.666 -5.511 -35.442 1.00 96.69 196 LYS A N 1
ATOM 1487 C CA . LYS A 1 196 ? 25.665 -6.423 -36.019 1.00 96.69 196 LYS A CA 1
ATOM 1488 C C . LYS A 1 196 ? 25.279 -6.918 -37.412 1.00 96.69 196 LYS A C 1
ATOM 1490 O O . LYS A 1 196 ? 26.171 -7.110 -38.231 1.00 96.69 196 LYS A O 1
ATOM 1495 N N . THR A 1 197 ? 24.001 -7.186 -37.678 1.00 95.56 197 THR A N 1
ATOM 1496 C CA . THR A 1 197 ? 23.548 -7.601 -39.014 1.00 95.56 197 THR A CA 1
ATOM 1497 C C . THR A 1 197 ? 23.672 -6.449 -39.999 1.00 95.56 197 THR A C 1
ATOM 1499 O O . THR A 1 197 ? 24.284 -6.642 -41.041 1.00 95.56 197 THR A O 1
ATOM 1502 N N . ALA A 1 198 ? 23.247 -5.241 -39.620 1.00 95.44 198 ALA A N 1
ATOM 1503 C CA . ALA A 1 198 ? 23.424 -4.045 -40.441 1.00 95.44 198 ALA A CA 1
ATOM 1504 C C . ALA A 1 198 ? 24.909 -3.758 -40.730 1.00 95.44 198 ALA A C 1
ATOM 1506 O O . ALA A 1 198 ? 25.283 -3.541 -41.876 1.00 95.44 198 ALA A O 1
ATOM 1507 N N . GLU A 1 199 ? 25.789 -3.841 -39.724 1.00 96.25 199 GLU A N 1
ATOM 1508 C CA . GLU A 1 199 ? 27.241 -3.688 -39.914 1.00 96.25 199 GLU A CA 1
ATOM 1509 C C . GLU A 1 199 ? 27.809 -4.750 -40.873 1.00 96.25 199 GLU A C 1
ATOM 1511 O O . GLU A 1 199 ? 28.676 -4.455 -41.694 1.00 96.25 199 GLU A O 1
ATOM 1516 N N . ARG A 1 200 ? 27.326 -5.998 -40.803 1.00 96.31 200 ARG A N 1
ATOM 1517 C CA . ARG A 1 200 ? 27.741 -7.064 -41.730 1.00 96.31 200 ARG A CA 1
ATOM 1518 C C . ARG A 1 200 ? 27.260 -6.807 -43.152 1.00 96.31 200 ARG A C 1
ATOM 1520 O O . ARG A 1 200 ? 28.047 -7.002 -44.071 1.00 96.31 200 ARG A O 1
ATOM 1527 N N . GLU A 1 201 ? 26.015 -6.377 -43.321 1.00 95.19 201 GLU A N 1
ATOM 1528 C CA . GLU A 1 201 ? 25.429 -6.042 -44.621 1.00 95.19 201 GLU A CA 1
ATOM 1529 C C . GLU A 1 201 ? 26.145 -4.854 -45.258 1.00 95.19 201 GLU A C 1
ATOM 1531 O O . GLU A 1 201 ? 26.537 -4.943 -46.415 1.00 95.19 201 GLU A O 1
ATOM 1536 N N . MET A 1 202 ? 26.427 -3.793 -44.496 1.00 94.88 202 MET A N 1
ATOM 1537 C CA . MET A 1 202 ? 27.204 -2.654 -44.990 1.00 94.88 202 MET A CA 1
ATOM 1538 C C . MET A 1 202 ? 28.621 -3.063 -45.393 1.00 94.88 202 MET A C 1
ATOM 1540 O O . MET A 1 202 ? 29.077 -2.700 -46.470 1.00 94.88 202 MET A O 1
ATOM 1544 N N . ASN A 1 203 ? 29.310 -3.871 -44.582 1.00 95.75 203 ASN A N 1
ATOM 1545 C CA . ASN A 1 203 ? 30.647 -4.363 -44.926 1.00 95.75 203 ASN A CA 1
ATOM 1546 C C . ASN A 1 203 ? 30.643 -5.341 -46.113 1.00 95.75 203 ASN A C 1
ATOM 1548 O O . ASN A 1 203 ? 31.662 -5.496 -46.787 1.00 95.75 203 ASN A O 1
ATOM 1552 N N . ALA A 1 204 ? 29.550 -6.070 -46.342 1.00 94.25 204 ALA A N 1
ATOM 1553 C CA . ALA A 1 204 ? 29.384 -6.908 -47.526 1.00 94.25 204 ALA A CA 1
ATOM 1554 C C . ALA A 1 204 ? 29.132 -6.040 -48.763 1.00 94.25 204 ALA A C 1
ATOM 1556 O O . ALA A 1 204 ? 29.877 -6.155 -49.728 1.00 94.25 204 ALA A O 1
ATOM 1557 N N . ALA A 1 205 ? 28.187 -5.100 -48.684 1.00 92.81 205 ALA A N 1
ATOM 1558 C CA . ALA A 1 205 ? 27.884 -4.151 -49.749 1.00 92.81 205 ALA A CA 1
ATOM 1559 C C . ALA A 1 205 ? 29.104 -3.304 -50.138 1.00 92.81 205 ALA A C 1
ATOM 1561 O O . ALA A 1 205 ? 29.343 -3.098 -51.322 1.00 92.81 205 ALA A O 1
ATOM 1562 N N . GLN A 1 206 ? 29.908 -2.873 -49.160 1.00 92.38 206 GLN A N 1
ATOM 1563 C CA . GLN A 1 206 ? 31.161 -2.161 -49.406 1.00 92.38 206 GLN A CA 1
ATOM 1564 C C . GLN A 1 206 ? 32.154 -3.042 -50.169 1.00 92.38 206 GLN A C 1
ATOM 1566 O O . GLN A 1 206 ? 32.670 -2.629 -51.199 1.00 92.38 206 GLN A O 1
ATOM 1571 N N . ARG A 1 207 ? 32.373 -4.286 -49.722 1.00 90.88 207 ARG A N 1
ATOM 1572 C CA . ARG A 1 207 ? 33.263 -5.226 -50.422 1.00 90.88 207 ARG A CA 1
ATOM 1573 C C . ARG A 1 207 ? 32.768 -5.566 -51.823 1.00 90.88 207 ARG A C 1
ATOM 1575 O O . ARG A 1 207 ? 33.585 -5.739 -52.720 1.00 90.88 207 ARG A O 1
ATOM 1582 N N . ASP A 1 208 ? 31.460 -5.672 -52.016 1.00 88.56 208 ASP A N 1
ATOM 1583 C CA . ASP A 1 208 ? 30.863 -5.908 -53.328 1.00 88.56 208 ASP A CA 1
ATOM 1584 C C . ASP A 1 208 ? 30.991 -4.677 -54.228 1.00 88.56 208 ASP A C 1
ATOM 1586 O O . ASP A 1 208 ? 31.239 -4.830 -55.419 1.00 88.56 208 ASP A O 1
ATOM 1590 N N . ALA A 1 209 ? 30.877 -3.465 -53.681 1.00 86.81 209 ALA A N 1
ATOM 1591 C CA . ALA A 1 209 ? 31.146 -2.227 -54.405 1.00 86.81 209 ALA A CA 1
ATOM 1592 C C . ALA A 1 209 ? 32.623 -2.120 -54.812 1.00 86.81 209 ALA A C 1
ATOM 1594 O O . ALA A 1 209 ? 32.898 -1.822 -55.969 1.00 86.81 209 ALA A O 1
ATOM 1595 N N . ASP A 1 210 ? 33.552 -2.448 -53.910 1.00 85.19 210 ASP A N 1
ATOM 1596 C CA . ASP A 1 210 ? 34.992 -2.439 -54.192 1.00 85.19 210 ASP A CA 1
ATOM 1597 C C . ASP A 1 210 ? 35.386 -3.523 -55.216 1.00 85.19 210 ASP A C 1
ATOM 1599 O O . ASP A 1 210 ? 36.297 -3.334 -56.020 1.00 85.19 210 ASP A O 1
ATOM 1603 N N . ARG A 1 211 ? 34.706 -4.679 -55.200 1.00 82.62 211 ARG A N 1
ATOM 1604 C CA . ARG A 1 211 ? 34.935 -5.786 -56.148 1.00 82.62 211 ARG A CA 1
ATOM 1605 C C . ARG A 1 211 ? 34.240 -5.605 -57.482 1.00 82.62 211 ARG A C 1
ATOM 1607 O O . ARG A 1 211 ? 34.642 -6.260 -58.442 1.00 82.62 211 ARG A O 1
ATOM 1614 N N . ARG A 1 212 ? 33.176 -4.801 -57.551 1.00 76.50 212 ARG A N 1
ATOM 1615 C CA . ARG A 1 212 ? 32.526 -4.483 -58.819 1.00 76.50 212 ARG A CA 1
ATOM 1616 C C . ARG A 1 212 ? 33.563 -3.753 -59.661 1.00 76.50 212 ARG A C 1
ATOM 1618 O O . ARG A 1 212 ? 33.925 -2.629 -59.320 1.00 76.50 212 ARG A O 1
ATOM 1625 N N . PRO A 1 213 ? 34.056 -4.360 -60.754 1.00 65.19 213 PRO A N 1
ATOM 1626 C CA . PRO A 1 213 ? 34.884 -3.601 -61.660 1.00 65.19 213 PRO A CA 1
ATOM 1627 C C . PRO A 1 213 ? 34.029 -2.442 -62.157 1.00 65.19 213 PRO A C 1
ATOM 1629 O O . PRO A 1 213 ? 32.839 -2.630 -62.432 1.00 65.19 213 PRO A O 1
ATOM 1632 N N . ASN A 1 214 ? 34.608 -1.246 -62.224 1.00 70.50 214 ASN A N 1
ATOM 1633 C CA . ASN A 1 214 ? 33.921 -0.084 -62.761 1.00 70.50 214 ASN A CA 1
ATOM 1634 C C . ASN A 1 214 ? 33.460 -0.442 -64.179 1.00 70.50 214 ASN A C 1
ATOM 1636 O O . ASN A 1 214 ? 34.223 -0.411 -65.133 1.00 70.50 214 ASN A O 1
ATOM 1640 N N . VAL A 1 215 ? 32.197 -0.836 -64.328 1.00 70.25 215 VAL A N 1
ATOM 1641 C CA . VAL A 1 215 ? 31.655 -1.309 -65.611 1.00 70.25 215 VAL A CA 1
ATOM 1642 C C . VAL A 1 215 ? 31.742 -0.188 -66.645 1.00 70.25 215 VAL A C 1
ATOM 1644 O O . VAL A 1 215 ? 31.828 -0.435 -67.841 1.00 70.25 215 VAL A O 1
ATOM 1647 N N . VAL A 1 216 ? 31.770 1.058 -66.164 1.00 65.06 216 VAL A N 1
ATOM 1648 C CA . VAL A 1 216 ? 32.064 2.251 -66.950 1.00 65.06 216 VAL A CA 1
ATOM 1649 C C . VAL A 1 216 ? 33.516 2.261 -67.424 1.00 65.06 216 VAL A C 1
ATOM 1651 O O . VAL A 1 216 ? 33.716 2.435 -68.616 1.00 65.06 216 VAL A O 1
ATOM 1654 N N . THR A 1 217 ? 34.514 2.008 -66.568 1.00 71.44 217 THR A N 1
ATOM 1655 C CA . THR A 1 217 ? 35.911 1.925 -67.033 1.00 71.44 217 THR A CA 1
ATOM 1656 C C . THR A 1 217 ? 36.100 0.739 -67.968 1.00 71.44 217 THR A C 1
ATOM 1658 O O . THR A 1 217 ? 36.612 0.934 -69.053 1.00 71.44 217 THR A O 1
ATOM 1661 N N . GLN A 1 218 ? 35.548 -0.441 -67.665 1.00 75.81 218 GLN A N 1
ATOM 1662 C CA . GLN A 1 218 ? 35.619 -1.590 -68.580 1.00 75.81 218 GLN A CA 1
ATOM 1663 C C . GLN A 1 218 ? 34.965 -1.316 -69.944 1.00 75.81 218 GLN A C 1
ATOM 1665 O O . GLN A 1 218 ? 35.473 -1.754 -70.973 1.00 75.81 218 GLN A O 1
ATOM 1670 N N . ARG A 1 219 ? 33.834 -0.597 -69.977 1.00 76.56 219 ARG A N 1
ATOM 1671 C CA . ARG A 1 219 ? 33.188 -0.197 -71.237 1.00 76.56 219 ARG A CA 1
ATOM 1672 C C . ARG A 1 219 ? 33.992 0.867 -71.977 1.00 76.56 219 ARG A C 1
ATOM 1674 O O . ARG A 1 219 ? 34.045 0.808 -73.198 1.00 76.56 219 ARG A O 1
ATOM 1681 N N . VAL A 1 220 ? 34.602 1.813 -71.266 1.00 80.25 220 VAL A N 1
ATOM 1682 C CA . VAL A 1 220 ? 35.472 2.840 -71.856 1.00 80.25 220 VAL A CA 1
ATOM 1683 C C . VAL A 1 220 ? 36.736 2.202 -72.428 1.00 80.25 220 VAL A C 1
ATOM 1685 O O . VAL A 1 220 ? 37.053 2.467 -73.581 1.00 80.25 220 VAL A O 1
ATOM 1688 N N . ASP A 1 221 ? 37.378 1.294 -71.696 1.00 82.12 221 ASP A N 1
ATOM 1689 C CA . ASP A 1 221 ? 38.567 0.562 -72.143 1.00 82.12 221 ASP A CA 1
ATOM 1690 C C . ASP A 1 221 ? 38.255 -0.283 -73.389 1.00 82.12 221 ASP A C 1
ATOM 1692 O O . ASP A 1 221 ? 38.997 -0.252 -74.368 1.00 82.12 221 ASP A O 1
ATOM 1696 N N . PHE A 1 222 ? 37.109 -0.975 -73.405 1.00 85.94 222 PHE A N 1
ATOM 1697 C CA . PHE A 1 222 ? 36.663 -1.756 -74.564 1.00 85.94 222 PHE A CA 1
ATOM 1698 C C . PHE A 1 222 ? 36.312 -0.891 -75.784 1.00 85.94 222 PHE A C 1
ATOM 1700 O O . PHE A 1 222 ? 36.551 -1.282 -76.925 1.00 85.94 222 PHE A O 1
ATOM 1707 N N . VAL A 1 223 ? 35.704 0.279 -75.577 1.00 87.25 223 VAL A N 1
ATOM 1708 C CA . VAL A 1 223 ? 35.432 1.212 -76.680 1.00 87.25 223 VAL A CA 1
ATOM 1709 C C . VAL A 1 223 ? 36.739 1.813 -77.195 1.00 87.25 223 VAL A C 1
ATOM 1711 O O . VAL A 1 223 ? 36.901 1.917 -78.407 1.00 87.25 223 VAL A O 1
ATOM 1714 N N . SER A 1 224 ? 37.678 2.148 -76.307 1.00 88.69 224 SER A N 1
ATOM 1715 C CA . SER A 1 224 ? 38.996 2.676 -76.668 1.00 88.69 224 SER A CA 1
ATOM 1716 C C . SER A 1 224 ? 39.773 1.696 -77.542 1.00 88.69 224 SER A C 1
ATOM 1718 O O . SER A 1 224 ? 40.222 2.081 -78.618 1.00 88.69 224 SER A O 1
ATOM 1720 N N . SER A 1 225 ? 39.850 0.418 -77.153 1.00 88.94 225 SER A N 1
ATOM 1721 C CA . SER A 1 225 ? 40.536 -0.599 -77.963 1.00 88.94 225 SER A CA 1
ATOM 1722 C C . SER A 1 225 ? 39.886 -0.780 -79.337 1.00 88.94 225 SER A C 1
ATOM 1724 O O . SER A 1 225 ? 40.571 -0.872 -80.350 1.00 88.94 225 SER A O 1
ATOM 1726 N N . ARG A 1 226 ? 38.551 -0.734 -79.410 1.00 87.81 226 ARG A N 1
ATOM 1727 C CA . ARG A 1 226 ? 37.831 -0.842 -80.686 1.00 87.81 226 ARG A CA 1
ATOM 1728 C C . ARG A 1 226 ? 38.053 0.366 -81.597 1.00 87.81 226 ARG A C 1
ATOM 1730 O O . ARG A 1 226 ? 38.061 0.214 -82.817 1.00 87.81 226 ARG A O 1
ATOM 1737 N N . VAL A 1 227 ? 38.204 1.560 -81.025 1.00 90.25 227 VAL A N 1
ATOM 1738 C CA . VAL A 1 227 ? 38.563 2.769 -81.778 1.00 90.25 227 VAL A CA 1
ATOM 1739 C C . VAL A 1 227 ? 39.998 2.660 -82.291 1.00 90.25 227 VAL A C 1
ATOM 1741 O O . VAL A 1 227 ? 40.228 2.947 -83.464 1.00 90.25 227 VAL A O 1
ATOM 1744 N N . GLU A 1 228 ? 40.938 2.189 -81.471 1.00 88.31 228 GLU A N 1
ATOM 1745 C CA . GLU A 1 228 ? 42.323 1.942 -81.891 1.00 88.31 228 GLU A CA 1
ATOM 1746 C C . GLU A 1 228 ? 42.405 0.934 -83.046 1.00 88.31 228 GLU A C 1
ATOM 1748 O O . GLU A 1 228 ? 43.070 1.221 -84.042 1.00 88.31 228 GLU A O 1
ATOM 1753 N N . ASP A 1 229 ? 41.662 -0.175 -82.989 1.00 88.88 229 ASP A N 1
ATOM 1754 C CA . ASP A 1 229 ? 41.604 -1.170 -84.071 1.00 88.88 229 ASP A CA 1
ATOM 1755 C C . ASP A 1 229 ? 41.104 -0.563 -85.395 1.00 88.88 229 ASP A C 1
ATOM 1757 O O . ASP A 1 229 ? 41.653 -0.824 -86.469 1.00 88.88 229 ASP A O 1
ATOM 1761 N N . VAL A 1 230 ? 40.067 0.282 -85.341 1.00 88.38 230 VAL A N 1
ATOM 1762 C CA . VAL A 1 230 ? 39.521 0.965 -86.527 1.00 88.38 230 VAL A CA 1
ATOM 1763 C C . VAL A 1 230 ? 40.513 1.991 -87.077 1.00 88.38 230 VAL A C 1
ATOM 1765 O O . VAL A 1 230 ? 40.685 2.099 -88.295 1.00 88.38 230 VAL A O 1
ATOM 1768 N N . VAL A 1 231 ? 41.204 2.728 -86.207 1.00 89.75 231 VAL A N 1
ATOM 1769 C CA . VAL A 1 231 ? 42.241 3.679 -86.625 1.00 89.75 231 VAL A CA 1
ATOM 1770 C C . VAL A 1 231 ? 43.404 2.938 -87.288 1.00 89.75 231 VAL A C 1
ATOM 1772 O O . VAL A 1 231 ? 43.816 3.311 -88.382 1.00 89.75 231 VAL A O 1
ATOM 1775 N N . GLN A 1 232 ? 43.877 1.832 -86.715 1.00 85.88 232 GLN A N 1
ATOM 1776 C CA . GLN A 1 232 ? 44.927 1.018 -87.334 1.00 85.88 232 GLN A CA 1
ATOM 1777 C C . GLN A 1 232 ? 44.487 0.432 -88.681 1.00 85.88 232 GLN A C 1
ATOM 1779 O O . GLN A 1 232 ? 45.254 0.459 -89.644 1.00 85.88 232 GLN A O 1
ATOM 1784 N N . ALA A 1 233 ? 43.242 -0.038 -88.795 1.00 86.19 233 ALA A N 1
ATOM 1785 C CA . ALA A 1 233 ? 42.702 -0.533 -90.059 1.00 86.19 233 ALA A CA 1
ATOM 1786 C C . ALA A 1 233 ? 42.634 0.569 -91.128 1.00 86.19 233 ALA A C 1
ATOM 1788 O O . ALA A 1 233 ? 43.009 0.333 -92.278 1.00 86.19 233 ALA A O 1
ATOM 1789 N N . THR A 1 234 ? 42.205 1.779 -90.759 1.00 82.31 234 THR A N 1
ATOM 1790 C CA . THR A 1 234 ? 42.137 2.908 -91.699 1.00 82.31 234 THR A CA 1
ATOM 1791 C C . THR A 1 234 ? 43.525 3.367 -92.142 1.00 82.31 234 THR A C 1
ATOM 1793 O O . THR A 1 234 ? 43.730 3.561 -93.342 1.00 82.31 234 THR A O 1
ATOM 1796 N N . VAL A 1 235 ? 44.502 3.434 -91.232 1.00 87.69 235 VAL A N 1
ATOM 1797 C CA . VAL A 1 235 ? 45.910 3.714 -91.565 1.00 87.69 235 VAL A CA 1
ATOM 1798 C C . VAL A 1 235 ? 46.484 2.634 -92.488 1.00 87.69 235 VAL A C 1
ATOM 1800 O O . VAL A 1 235 ? 47.042 2.949 -93.533 1.00 87.69 235 VAL A O 1
ATOM 1803 N N . ALA A 1 236 ? 46.255 1.352 -92.202 1.00 82.62 236 ALA A N 1
ATOM 1804 C CA . ALA A 1 236 ? 46.710 0.273 -93.079 1.00 82.62 236 ALA A CA 1
ATOM 1805 C C . ALA A 1 236 ? 46.057 0.335 -94.475 1.00 82.62 236 ALA A C 1
ATOM 1807 O O . ALA A 1 236 ? 46.692 0.024 -95.487 1.00 82.62 236 ALA A O 1
ATOM 1808 N N . THR A 1 237 ? 44.783 0.737 -94.571 1.00 82.88 237 THR A N 1
ATOM 1809 C CA . THR A 1 237 ? 44.134 0.937 -95.876 1.00 82.88 237 THR A CA 1
ATOM 1810 C C . THR A 1 237 ? 44.668 2.154 -96.615 1.00 82.88 237 THR A C 1
ATOM 1812 O O . THR A 1 237 ? 44.879 2.066 -97.825 1.00 82.88 237 THR A O 1
ATOM 1815 N N . SER A 1 238 ? 44.933 3.264 -95.924 1.00 75.62 238 SER A N 1
ATOM 1816 C CA . SER A 1 238 ? 45.476 4.465 -96.555 1.00 75.62 238 SER A CA 1
ATOM 1817 C C . SER A 1 238 ? 46.902 4.223 -97.049 1.00 75.62 238 SER A C 1
ATOM 1819 O O . SER A 1 238 ? 47.210 4.578 -98.185 1.00 75.62 238 SER A O 1
ATOM 1821 N N . GLU A 1 239 ? 47.726 3.494 -96.295 1.00 83.44 239 GLU A N 1
ATOM 1822 C CA . GLU A 1 239 ? 49.045 3.037 -96.741 1.00 83.44 239 GLU A CA 1
ATOM 1823 C C . GLU A 1 239 ? 48.964 2.167 -98.003 1.00 83.44 239 GLU A C 1
ATOM 1825 O O . GLU A 1 239 ? 49.734 2.365 -98.944 1.00 83.44 239 GLU A O 1
ATOM 1830 N N . ARG A 1 240 ? 47.997 1.240 -98.089 1.00 77.44 240 ARG A N 1
ATOM 1831 C CA . ARG A 1 240 ? 47.785 0.419 -99.299 1.00 77.44 240 ARG A CA 1
ATOM 1832 C C . ARG A 1 240 ? 47.348 1.250 -100.502 1.00 77.44 240 ARG A C 1
ATOM 1834 O O . ARG A 1 240 ? 47.809 0.990 -101.612 1.00 77.44 240 ARG A O 1
ATOM 1841 N N . VAL A 1 241 ? 46.483 2.244 -100.303 1.00 81.94 241 VAL A N 1
ATOM 1842 C CA . VAL A 1 241 ? 46.046 3.157 -101.371 1.00 81.94 241 VAL A CA 1
ATOM 1843 C C . VAL A 1 241 ? 47.215 4.009 -101.861 1.00 81.94 241 VAL A C 1
ATOM 1845 O O . VAL A 1 241 ? 47.424 4.113 -103.068 1.00 81.94 241 VAL A O 1
ATOM 1848 N N . VAL A 1 242 ? 48.031 4.543 -100.949 1.00 80.56 242 VAL A N 1
ATOM 1849 C CA . VAL A 1 242 ? 49.247 5.297 -101.291 1.00 80.56 242 VAL A CA 1
ATOM 1850 C C . VAL A 1 242 ? 50.253 4.408 -102.029 1.00 80.56 242 VAL A C 1
ATOM 1852 O O . VAL A 1 242 ? 50.810 4.820 -103.047 1.00 80.56 242 VAL A O 1
ATOM 1855 N N . ALA A 1 243 ? 50.446 3.161 -101.590 1.00 78.06 243 ALA A N 1
ATOM 1856 C CA . ALA A 1 243 ? 51.315 2.205 -102.271 1.00 78.06 243 ALA A CA 1
ATOM 1857 C C . ALA A 1 243 ? 50.824 1.874 -103.693 1.00 78.06 243 ALA A C 1
ATOM 1859 O O . ALA A 1 243 ? 51.634 1.804 -104.619 1.00 78.06 243 ALA A O 1
ATOM 1860 N N . LEU A 1 244 ? 49.511 1.708 -103.895 1.00 76.56 244 LEU A N 1
ATOM 1861 C CA . LEU A 1 244 ? 48.913 1.488 -105.217 1.00 76.56 244 LEU A CA 1
ATOM 1862 C C . LEU A 1 244 ? 49.027 2.719 -106.122 1.00 76.56 244 LEU A C 1
ATOM 1864 O O . LEU A 1 244 ? 49.386 2.569 -107.290 1.00 76.56 244 LEU A O 1
ATOM 1868 N N . ALA A 1 245 ? 48.786 3.920 -105.591 1.00 74.44 245 ALA A N 1
ATOM 1869 C CA . ALA A 1 245 ? 48.950 5.173 -106.325 1.00 74.44 245 ALA A CA 1
ATOM 1870 C C . ALA A 1 245 ? 50.405 5.357 -106.789 1.00 74.44 245 ALA A C 1
ATOM 1872 O O . ALA A 1 245 ? 50.653 5.607 -107.967 1.00 74.44 245 ALA A O 1
ATOM 1873 N N . ASN A 1 246 ? 51.377 5.111 -105.905 1.00 75.81 246 ASN A N 1
ATOM 1874 C CA . ASN A 1 246 ? 52.797 5.141 -106.258 1.00 75.81 246 ASN A CA 1
ATOM 1875 C C . ASN A 1 246 ? 53.161 4.085 -107.313 1.00 75.81 246 ASN A C 1
ATOM 1877 O O . ASN A 1 246 ? 53.989 4.344 -108.187 1.00 75.81 246 ASN A O 1
ATOM 1881 N N . ARG A 1 247 ? 52.525 2.907 -107.282 1.00 71.81 247 ARG A N 1
ATOM 1882 C CA . ARG A 1 247 ? 52.714 1.868 -108.306 1.00 71.81 247 ARG A CA 1
ATOM 1883 C C . ARG A 1 247 ? 52.178 2.305 -109.670 1.00 71.81 247 ARG A C 1
ATOM 1885 O O . ARG A 1 247 ? 52.864 2.095 -110.663 1.00 71.81 247 ARG A O 1
ATOM 1892 N N . GLN A 1 248 ? 51.006 2.946 -109.710 1.00 67.12 248 GLN A N 1
ATOM 1893 C CA . GLN A 1 248 ? 50.406 3.463 -110.945 1.00 67.12 248 GLN A CA 1
ATOM 1894 C C . GLN A 1 248 ? 51.205 4.619 -111.558 1.00 67.12 248 GLN A C 1
ATOM 1896 O O . GLN A 1 248 ? 51.346 4.678 -112.780 1.00 67.12 248 GLN A O 1
ATOM 1901 N N . VAL A 1 249 ? 51.767 5.505 -110.729 1.00 68.88 249 VAL A N 1
ATOM 1902 C CA . VAL A 1 249 ? 52.671 6.574 -111.187 1.00 68.88 249 VAL A CA 1
ATOM 1903 C C . VAL A 1 249 ? 53.950 5.980 -111.781 1.00 68.88 249 VAL A C 1
ATOM 1905 O O . VAL A 1 249 ? 54.386 6.405 -112.845 1.00 68.88 249 VAL A O 1
ATOM 1908 N N . LYS A 1 250 ? 54.510 4.936 -111.158 1.00 68.12 250 LYS A N 1
ATOM 1909 C CA . LYS A 1 250 ? 55.743 4.283 -111.626 1.00 68.12 250 LYS A CA 1
ATOM 1910 C C . LYS A 1 250 ? 55.573 3.481 -112.924 1.00 68.12 250 LYS A C 1
ATOM 1912 O O . LYS A 1 250 ? 56.554 3.256 -113.613 1.00 68.12 250 LYS A O 1
ATOM 1917 N N . THR A 1 251 ? 54.354 3.060 -113.263 1.00 64.19 251 THR A N 1
ATOM 1918 C CA . THR A 1 251 ? 54.030 2.398 -114.545 1.00 64.19 251 THR A CA 1
ATOM 1919 C C . THR A 1 251 ? 53.666 3.367 -115.677 1.00 64.19 251 THR A C 1
ATOM 1921 O O . THR A 1 251 ? 53.390 2.915 -116.784 1.00 64.19 251 THR A O 1
ATOM 1924 N N . ARG A 1 252 ? 53.603 4.680 -115.412 1.00 54.41 252 ARG A N 1
ATOM 1925 C CA . ARG A 1 252 ? 53.250 5.728 -116.393 1.00 54.41 252 ARG A CA 1
ATOM 1926 C C . ARG A 1 252 ? 54.433 6.625 -116.802 1.00 54.41 252 ARG A C 1
ATOM 1928 O O . ARG A 1 252 ? 54.205 7.645 -117.445 1.00 54.41 252 ARG A O 1
ATOM 1935 N N . ILE A 1 253 ? 55.659 6.247 -116.443 1.00 50.09 253 ILE A N 1
ATOM 1936 C CA . ILE A 1 253 ? 56.925 6.850 -116.896 1.00 50.09 253 ILE A CA 1
ATOM 1937 C C . ILE A 1 253 ? 57.633 5.810 -117.758 1.00 50.09 253 ILE A C 1
ATOM 1939 O O . ILE A 1 253 ? 58.156 6.196 -118.822 1.00 50.09 253 ILE A O 1
#

Radius of gyration: 68.74 Å; chains: 1; bounding box: 159×92×172 Å